Protein AF-A0A1B6MMS8-F1 (afdb_monomer_lite)

Radius of gyration: 38.25 Å; chains: 1; bounding box: 79×76×99 Å

pLDDT: mean 75.37, std 18.78, range [31.44, 97.88]

InterPro domains:
  IPR000738 WHEP-TRS domain [PF00458] (101-150)
  IPR000738 WHEP-TRS domain [PF00458] (160-205)
  IPR000738 WHEP-TRS domain [PS51185] (96-152)
  IPR000738 WHEP-TRS domain [PS51185] (156-212)
  IPR000738 WHEP-TRS domain [SM00991] (100-154)
  IPR000738 WHEP-TRS domain [SM00991] (160-215)
  IPR009068 uS15/NS1, RNA-binding domain superfamily [SSF47060] (98-142)
  IPR009068 uS15/NS1, RNA-binding domain superfamily [SSF47060] (159-205)
  IPR009080 Aminoacyl-tRNA synthetase, class Ia, anticodon-binding [SSF47323] (3-75)
  IPR023458 Methionine-tRNA ligase, type 1 [PTHR45765] (1-211)
  IPR041872 Methionyl-tRNA synthetase, anticodon-binding domain [PF19303] (3-79)

Foldseek 3Di:
DDPVLLVLLVVLLVCCVPCVPLSVVSCQQQVFDPVSNDDDPDRDRRADPPRDGHHDDDSDDDDDPVNVVVCCVVPVDPPVPVDPPPDPPPPVDPPDLVVLVVVLVVLVVVLVCCVVVPPDCVRSVVSVVVSVVSVVVSVVVVVCVVVCVQDDDDDDLVVLVVVLVVLVVVLVCCVVVVHDCVVSVVSVVSSLSSQQVSCVVVVHPRPPDDPPDDD

Organism: NCBI:txid36148

Secondary structure (DSSP, 8-state):
--HHHHHHHHHHHHHTTT-HHHHHHHHHHHT--GGG----SS----S-TT--------S-----HHHHHHHHHHHS-----------S---S----HHHHHHHHHHHHHHHHHHHHTT--HHHHHHHHHHHHHHHHHHHHHHHHHHH--S----S-HHHHHHHHHHHHHHHHHHHHTT--HHHHHHHHHHHHHHHHHHHHHHT---TTS------

Sequence (215 aa):
VGVSCNIACLLAILLKPYMPQTADVVAGQVNAPKDMFVLTEHVYQILPPGHHIGKPVPLFAKIELSTVDKLKQRFAGRQQTPPTVKTSSVDPAIDSVDKMETAVKKQADLVRTMKEGGASKDQWQPHVTVLLDMKKQLEAMKQLTLKEAAPSPSGNIPALEEEITSQGEKVRLLKQGGKPKSEWQPEVDKLLALKKTLAQLKGEPDPTIKKKNKK

Structure (mmCIF, N/CA/C/O backbone):
data_AF-A0A1B6MMS8-F1
#
_entry.id   AF-A0A1B6MMS8-F1
#
loop_
_atom_site.group_PDB
_atom_site.id
_atom_site.type_symbol
_atom_site.label_atom_id
_atom_site.label_alt_id
_atom_site.label_comp_id
_atom_site.label_asym_id
_atom_site.label_entity_id
_atom_site.label_seq_id
_atom_site.pdbx_PDB_ins_code
_atom_site.Cartn_x
_atom_site.Cartn_y
_atom_site.Cartn_z
_atom_site.occupancy
_atom_site.B_iso_or_equiv
_atom_site.auth_seq_id
_atom_site.auth_comp_id
_atom_site.auth_asym_id
_atom_site.auth_atom_id
_atom_site.pdbx_PDB_model_num
ATOM 1 N N . VAL A 1 1 ? 16.805 10.065 -29.320 1.00 69.38 1 VAL A N 1
ATOM 2 C CA . VAL A 1 1 ? 16.876 9.376 -28.009 1.00 69.38 1 VAL A CA 1
ATOM 3 C C . VAL A 1 1 ? 18.117 9.851 -27.286 1.00 69.38 1 VAL A C 1
ATOM 5 O O . VAL A 1 1 ? 19.165 9.896 -27.912 1.00 69.38 1 VAL A O 1
ATOM 8 N N . GLY A 1 2 ? 17.980 10.305 -26.039 1.00 83.69 2 GLY A N 1
ATOM 9 C CA . GLY A 1 2 ? 19.084 10.880 -25.261 1.00 83.69 2 GLY A CA 1
ATOM 10 C C . GLY A 1 2 ? 19.663 9.914 -24.225 1.00 83.69 2 GLY A C 1
ATOM 11 O O . GLY A 1 2 ? 19.144 8.815 -24.016 1.00 83.69 2 GLY A O 1
ATOM 12 N N . VAL A 1 3 ? 20.712 10.361 -23.528 1.00 89.25 3 VAL A N 1
ATOM 13 C CA . VAL A 1 3 ? 21.358 9.638 -22.413 1.00 89.25 3 VAL A CA 1
ATOM 14 C C . VAL A 1 3 ? 20.345 9.253 -21.326 1.00 89.25 3 VAL A C 1
ATOM 16 O O . VAL A 1 3 ? 20.385 8.141 -20.811 1.00 89.25 3 VAL A O 1
ATOM 19 N N . SER A 1 4 ? 19.369 10.119 -21.043 1.00 90.62 4 SER A N 1
ATOM 20 C CA . SER A 1 4 ? 18.313 9.873 -20.050 1.00 90.62 4 SER A CA 1
ATOM 21 C C . SER A 1 4 ? 17.486 8.612 -20.323 1.00 90.62 4 SER A C 1
ATOM 23 O O . SER A 1 4 ? 17.160 7.883 -19.393 1.00 90.62 4 SER A O 1
ATOM 25 N N . CYS A 1 5 ? 17.178 8.312 -21.588 1.00 90.94 5 CYS A N 1
ATOM 26 C CA . CYS A 1 5 ? 16.419 7.114 -21.956 1.00 90.94 5 CYS A CA 1
ATOM 27 C C . CYS A 1 5 ? 17.256 5.839 -21.779 1.00 90.94 5 CYS A C 1
ATOM 29 O O . CYS A 1 5 ? 16.733 4.819 -21.344 1.00 90.94 5 CYS A O 1
ATOM 31 N N . ASN A 1 6 ? 18.559 5.906 -22.065 1.00 91.56 6 ASN A N 1
ATOM 32 C CA . ASN A 1 6 ? 19.487 4.799 -21.824 1.00 91.56 6 ASN A CA 1
ATOM 33 C C . ASN A 1 6 ? 19.675 4.542 -20.320 1.00 91.56 6 ASN A C 1
ATOM 35 O O . ASN A 1 6 ? 19.674 3.392 -19.890 1.00 91.56 6 ASN A O 1
ATOM 39 N N . ILE A 1 7 ? 19.732 5.601 -19.506 1.00 92.75 7 ILE A N 1
ATOM 40 C CA . ILE A 1 7 ? 19.722 5.474 -18.042 1.00 92.75 7 ILE A CA 1
ATOM 41 C C . ILE A 1 7 ? 18.403 4.852 -17.564 1.00 92.75 7 ILE A C 1
ATOM 43 O O . ILE A 1 7 ? 18.428 3.961 -16.723 1.00 92.75 7 ILE A O 1
ATOM 47 N N . ALA A 1 8 ? 17.254 5.256 -18.116 1.00 93.19 8 ALA A N 1
ATOM 48 C CA . ALA A 1 8 ? 15.965 4.644 -17.781 1.00 93.19 8 ALA A CA 1
ATOM 49 C C . ALA A 1 8 ? 15.923 3.140 -18.120 1.00 93.19 8 ALA A C 1
ATOM 51 O O . ALA A 1 8 ? 15.362 2.359 -17.353 1.00 93.19 8 ALA A O 1
ATOM 52 N N . CYS A 1 9 ? 16.564 2.723 -19.217 1.00 93.19 9 CYS A N 1
ATOM 53 C CA . CYS A 1 9 ? 16.733 1.311 -19.566 1.00 93.19 9 CYS A CA 1
ATOM 54 C C . CYS A 1 9 ? 17.586 0.571 -18.528 1.00 93.19 9 CYS A C 1
ATOM 56 O O . CYS A 1 9 ? 17.168 -0.469 -18.026 1.00 93.19 9 CYS A O 1
ATOM 58 N N . LEU A 1 10 ? 18.732 1.137 -18.137 1.00 93.81 10 LEU A N 1
ATOM 59 C CA . LEU A 1 10 ? 19.578 0.562 -17.088 1.00 93.81 10 LEU A CA 1
ATOM 60 C C . LEU A 1 10 ? 18.830 0.440 -15.752 1.00 93.81 10 LEU A C 1
ATOM 62 O O . LEU A 1 10 ? 18.884 -0.602 -15.103 1.00 93.81 10 LEU A O 1
ATOM 66 N N . LEU A 1 11 ? 18.080 1.474 -15.362 1.00 94.19 11 LEU A N 1
ATOM 67 C CA . LEU A 1 11 ? 17.241 1.436 -14.165 1.00 94.19 11 LEU A CA 1
ATOM 68 C C . LEU A 1 11 ? 16.175 0.340 -14.257 1.00 94.19 11 LEU A C 1
ATOM 70 O O . LEU A 1 11 ? 15.939 -0.338 -13.264 1.00 94.19 11 LEU A O 1
ATOM 74 N N . ALA A 1 12 ? 15.568 0.116 -15.426 1.00 95.06 12 ALA A N 1
ATOM 75 C CA . ALA A 1 12 ? 14.618 -0.980 -15.617 1.00 95.06 12 ALA A CA 1
ATOM 76 C C . ALA A 1 12 ? 15.276 -2.360 -15.432 1.00 95.06 12 ALA A C 1
ATOM 78 O O . ALA A 1 12 ? 14.670 -3.237 -14.816 1.00 95.06 12 ALA A O 1
ATOM 79 N N . ILE A 1 13 ? 16.517 -2.544 -15.900 1.00 95.00 13 ILE A N 1
ATOM 80 C CA . ILE A 1 13 ? 17.293 -3.780 -15.687 1.00 95.00 13 ILE A CA 1
ATOM 81 C C . ILE A 1 13 ? 17.538 -4.000 -14.189 1.00 95.00 13 ILE A C 1
ATOM 83 O O . ILE A 1 13 ? 17.237 -5.073 -13.668 1.00 95.00 13 ILE A O 1
ATOM 87 N N . LEU A 1 14 ? 18.019 -2.971 -13.484 1.00 94.50 14 LEU A N 1
ATOM 88 C CA . LEU A 1 14 ? 18.313 -3.035 -12.047 1.00 94.50 14 LEU A CA 1
ATOM 89 C C . LEU A 1 14 ? 17.054 -3.189 -11.181 1.00 94.50 14 LEU A C 1
ATOM 91 O O . LEU A 1 14 ? 17.102 -3.799 -10.115 1.00 94.50 14 LEU A O 1
ATOM 95 N N . LEU A 1 15 ? 15.922 -2.649 -11.634 1.00 95.94 15 LEU A N 1
ATOM 96 C CA . LEU A 1 15 ? 14.646 -2.705 -10.926 1.00 95.94 15 LEU A CA 1
ATOM 97 C C . LEU A 1 15 ? 13.935 -4.054 -11.104 1.00 95.94 15 LEU A C 1
ATOM 99 O O . LEU A 1 15 ? 13.127 -4.424 -10.252 1.00 95.94 15 LEU A O 1
ATOM 103 N N . LYS A 1 16 ? 14.228 -4.804 -12.176 1.00 95.25 16 LYS A N 1
ATOM 104 C CA . LYS A 1 16 ? 13.541 -6.057 -12.537 1.00 95.25 16 LYS A CA 1
ATOM 105 C C . LYS A 1 16 ? 13.449 -7.086 -11.391 1.00 95.25 16 LYS A C 1
ATOM 107 O O . LYS A 1 16 ? 12.365 -7.650 -11.238 1.00 95.25 16 LYS A O 1
ATOM 112 N N . PRO A 1 17 ? 14.485 -7.310 -10.553 1.00 96.50 17 PRO A N 1
ATOM 113 C CA . PRO A 1 17 ? 14.399 -8.235 -9.416 1.00 96.50 17 PRO A CA 1
ATOM 114 C C . PRO A 1 17 ? 13.445 -7.784 -8.297 1.00 96.50 17 PRO A C 1
ATOM 116 O O . PRO A 1 17 ? 12.972 -8.619 -7.532 1.00 96.50 17 PRO A O 1
ATOM 119 N N . TYR A 1 18 ? 13.154 -6.482 -8.194 1.00 97.38 18 TYR A N 1
ATOM 120 C CA . TYR A 1 18 ? 12.338 -5.896 -7.123 1.00 97.38 18 TYR A CA 1
ATOM 121 C C . TYR A 1 18 ? 10.913 -5.560 -7.578 1.00 97.38 18 TYR A C 1
ATOM 123 O O . TYR A 1 18 ? 9.954 -5.785 -6.843 1.00 97.38 18 TYR A O 1
ATOM 131 N N . MET A 1 19 ? 10.761 -5.012 -8.787 1.00 97.88 19 MET A N 1
ATOM 132 C CA . MET A 1 19 ? 9.472 -4.619 -9.366 1.00 97.88 19 MET A CA 1
ATOM 133 C C . MET A 1 19 ? 9.390 -5.070 -10.831 1.00 97.88 19 MET A C 1
ATOM 135 O O . MET A 1 19 ? 9.518 -4.246 -11.744 1.00 97.88 19 MET A O 1
ATOM 139 N N . PRO A 1 20 ? 9.162 -6.373 -11.089 1.00 96.25 20 PRO A N 1
ATOM 140 C CA . PRO A 1 20 ? 9.243 -6.920 -12.439 1.00 96.25 20 PRO A CA 1
ATOM 141 C C . PRO A 1 20 ? 8.216 -6.300 -13.390 1.00 96.25 20 PRO A C 1
ATOM 143 O O . PRO A 1 20 ? 8.556 -5.921 -14.505 1.00 96.25 20 PRO A O 1
ATOM 146 N N . GLN A 1 21 ? 6.989 -6.096 -12.904 1.00 96.44 21 GLN A N 1
ATOM 147 C CA . GLN A 1 21 ? 5.912 -5.470 -13.673 1.00 96.44 21 GLN A CA 1
ATOM 148 C C . GLN A 1 21 ? 6.236 -4.019 -14.045 1.00 96.44 21 GLN A C 1
ATOM 150 O O . GLN A 1 21 ? 6.005 -3.602 -15.175 1.00 96.44 21 GLN A O 1
ATOM 155 N N . THR A 1 22 ? 6.796 -3.240 -13.118 1.00 96.50 22 THR A N 1
ATOM 156 C CA . THR A 1 22 ? 7.180 -1.850 -13.394 1.00 96.50 22 THR A CA 1
ATOM 157 C C . THR A 1 22 ? 8.323 -1.784 -14.396 1.00 96.50 22 THR A C 1
ATOM 159 O O . THR A 1 22 ? 8.274 -0.966 -15.309 1.00 96.50 22 THR A O 1
ATOM 162 N N . ALA A 1 23 ? 9.321 -2.661 -14.269 1.00 96.44 23 ALA A N 1
ATOM 163 C CA . ALA A 1 23 ? 10.407 -2.759 -15.238 1.00 96.44 23 ALA A CA 1
ATOM 164 C C . ALA A 1 23 ? 9.892 -3.104 -16.650 1.00 96.44 23 ALA A C 1
ATOM 166 O O . ALA A 1 23 ? 10.344 -2.503 -17.624 1.00 96.44 23 ALA A O 1
ATOM 167 N N . ASP A 1 24 ? 8.900 -3.993 -16.764 1.00 95.00 24 ASP A N 1
ATOM 168 C CA . ASP A 1 24 ? 8.249 -4.316 -18.041 1.00 95.00 24 ASP A CA 1
ATOM 169 C C . ASP A 1 24 ? 7.453 -3.135 -18.611 1.00 95.00 24 ASP A C 1
ATOM 171 O O . ASP A 1 24 ? 7.511 -2.870 -19.813 1.00 95.00 24 ASP A O 1
ATOM 175 N N . VAL A 1 25 ? 6.755 -2.375 -17.759 1.00 96.19 25 VAL A N 1
ATOM 176 C CA . VAL A 1 25 ? 6.065 -1.144 -18.174 1.00 96.19 25 VAL A CA 1
ATOM 177 C C . VAL A 1 25 ? 7.067 -0.114 -18.694 1.00 96.19 25 VAL A C 1
ATOM 179 O O . VAL A 1 25 ? 6.836 0.454 -19.760 1.00 96.19 25 VAL A O 1
ATOM 182 N N . VAL A 1 26 ? 8.190 0.106 -18.000 1.00 95.69 26 VAL A N 1
ATOM 183 C CA . VAL A 1 26 ? 9.251 1.010 -18.474 1.00 95.69 26 VAL A CA 1
ATOM 184 C C . VAL A 1 26 ? 9.773 0.543 -19.830 1.00 95.69 26 VAL A C 1
ATOM 186 O O . VAL A 1 26 ? 9.792 1.342 -20.764 1.00 95.69 26 VAL A O 1
ATOM 189 N N . ALA A 1 27 ? 10.120 -0.743 -19.965 1.00 94.19 27 ALA A N 1
ATOM 190 C CA . ALA A 1 27 ? 10.592 -1.328 -21.220 1.00 94.19 27 ALA A CA 1
ATOM 191 C C . ALA A 1 27 ? 9.581 -1.141 -22.366 1.00 94.19 27 ALA A C 1
ATOM 193 O O . ALA A 1 27 ? 9.971 -0.776 -23.474 1.00 94.19 27 ALA A O 1
ATOM 194 N N . GLY A 1 28 ? 8.283 -1.305 -22.096 1.00 94.62 28 GLY A N 1
ATOM 195 C CA . GLY A 1 28 ? 7.218 -1.037 -23.064 1.00 94.62 28 GLY A CA 1
ATOM 196 C C . GLY A 1 28 ? 7.116 0.440 -23.461 1.00 94.62 28 GLY A C 1
ATOM 197 O O . GLY A 1 28 ? 6.966 0.753 -24.641 1.00 94.62 28 GLY A O 1
ATOM 198 N N . GLN A 1 29 ? 7.254 1.364 -22.506 1.00 95.19 29 GLN A N 1
ATOM 199 C CA . GLN A 1 29 ? 7.214 2.806 -22.781 1.00 95.19 29 GLN A CA 1
ATOM 200 C C . GLN A 1 29 ? 8.412 3.286 -23.600 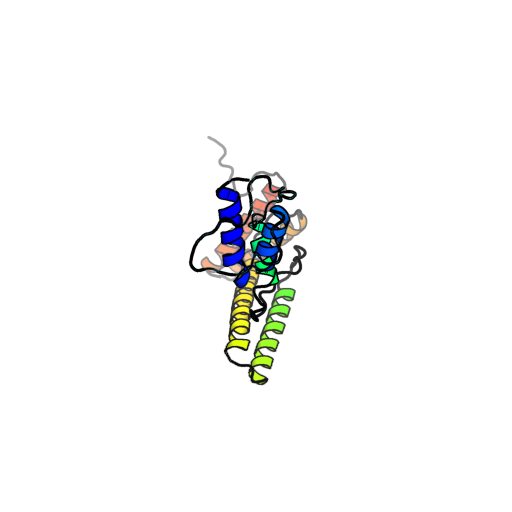1.00 95.19 29 GLN A C 1
ATOM 202 O O . GLN A 1 29 ? 8.252 4.155 -24.452 1.00 95.19 29 GLN A O 1
ATOM 207 N N . VAL A 1 30 ? 9.604 2.723 -23.386 1.00 93.31 30 VAL A N 1
ATOM 208 C CA . VAL A 1 30 ? 10.785 3.046 -24.205 1.00 93.31 30 VAL A CA 1
ATOM 209 C C . VAL A 1 30 ? 10.895 2.185 -25.465 1.00 93.31 30 VAL A C 1
ATOM 211 O O . VAL A 1 30 ? 11.805 2.404 -26.261 1.00 93.31 30 VAL A O 1
ATOM 214 N N . ASN A 1 31 ? 9.965 1.244 -25.671 1.00 93.38 31 ASN A N 1
ATOM 215 C CA . ASN A 1 31 ? 9.996 0.265 -26.757 1.00 93.38 31 ASN A CA 1
ATOM 216 C C . ASN A 1 31 ? 11.350 -0.473 -26.821 1.00 93.38 31 ASN A C 1
ATOM 218 O O . ASN A 1 31 ? 12.010 -0.507 -27.857 1.00 93.38 31 ASN A O 1
ATOM 222 N N . ALA A 1 32 ? 11.815 -0.970 -25.674 1.00 91.88 32 ALA A N 1
ATOM 223 C CA . ALA A 1 32 ? 13.121 -1.604 -25.555 1.00 91.88 32 ALA A CA 1
ATOM 224 C C . ALA A 1 32 ? 13.159 -3.011 -26.188 1.00 91.88 32 ALA A C 1
ATOM 226 O O . ALA A 1 32 ? 12.142 -3.712 -26.203 1.00 91.88 32 ALA A O 1
ATOM 227 N N . PRO A 1 33 ? 14.342 -3.464 -26.643 1.00 89.56 33 PRO A N 1
ATOM 228 C CA . PRO A 1 33 ? 14.564 -4.850 -27.051 1.00 89.56 33 PRO A CA 1
ATOM 229 C C . PRO A 1 33 ? 14.282 -5.837 -25.904 1.00 89.56 33 PRO A C 1
ATOM 231 O O . PRO A 1 33 ? 14.512 -5.533 -24.731 1.00 89.56 33 PRO A O 1
ATOM 234 N N . LYS A 1 34 ? 13.791 -7.041 -26.220 1.00 84.56 34 LYS A N 1
ATOM 235 C CA . LYS A 1 34 ? 13.429 -8.063 -25.207 1.00 84.56 34 LYS A CA 1
ATOM 236 C C . LYS A 1 34 ? 14.652 -8.628 -24.474 1.00 84.56 34 LYS A C 1
ATOM 238 O O . LYS A 1 34 ? 14.562 -9.060 -23.329 1.00 84.56 34 LYS A O 1
ATOM 243 N N . ASP A 1 35 ? 15.780 -8.590 -25.155 1.00 89.00 35 ASP A N 1
ATOM 244 C CA . ASP A 1 35 ? 17.137 -8.965 -24.777 1.00 89.00 35 ASP A CA 1
ATOM 245 C C . ASP A 1 35 ? 17.846 -7.911 -23.906 1.00 89.00 35 ASP A C 1
ATOM 247 O O . ASP A 1 35 ? 18.945 -8.155 -23.419 1.00 89.00 35 ASP A O 1
ATOM 251 N N . MET A 1 36 ? 17.196 -6.776 -23.615 1.00 89.38 36 MET A N 1
ATOM 252 C CA . MET A 1 36 ? 17.740 -5.724 -22.747 1.00 89.38 36 MET A CA 1
ATOM 253 C C . MET A 1 36 ? 18.004 -6.185 -21.304 1.00 89.38 36 MET A C 1
ATOM 255 O O . MET A 1 36 ? 18.867 -5.620 -20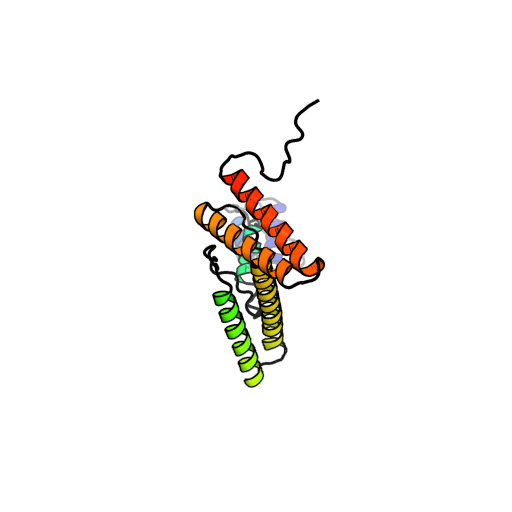.642 1.00 89.38 36 MET A O 1
ATOM 259 N N . PHE A 1 37 ? 17.272 -7.176 -20.779 1.00 90.25 37 PHE A N 1
ATOM 260 C CA . PHE A 1 37 ? 17.343 -7.590 -19.367 1.00 90.25 37 PHE A CA 1
ATOM 261 C C . PHE A 1 37 ? 18.576 -8.446 -19.031 1.00 90.25 37 PHE A C 1
ATOM 263 O O . PHE A 1 37 ? 18.473 -9.485 -18.380 1.00 90.25 37 PHE A O 1
ATOM 270 N N . VAL A 1 38 ? 19.748 -7.990 -19.460 1.00 90.62 38 VAL A N 1
ATOM 271 C CA . VAL A 1 38 ? 21.051 -8.566 -19.142 1.00 90.62 38 VAL A CA 1
ATOM 272 C C . VAL A 1 38 ? 21.868 -7.497 -18.431 1.00 90.62 38 VAL A C 1
ATOM 274 O O . VAL A 1 38 ? 22.113 -6.418 -18.971 1.00 90.62 38 VAL A O 1
ATOM 277 N N . LEU A 1 39 ? 22.279 -7.794 -17.199 1.00 88.38 39 LEU A N 1
ATOM 278 C CA . LEU A 1 39 ? 23.134 -6.901 -16.432 1.00 88.38 39 LEU A CA 1
ATOM 279 C C . LEU A 1 39 ? 24.585 -7.070 -16.887 1.00 88.38 39 LEU A C 1
ATOM 281 O O . LEU A 1 39 ? 25.157 -8.152 -16.772 1.00 88.38 39 LEU A O 1
ATOM 285 N N . THR A 1 40 ? 25.174 -5.992 -17.388 1.00 85.94 40 THR A N 1
ATOM 286 C CA . THR A 1 40 ? 26.589 -5.917 -17.760 1.00 85.94 40 THR A CA 1
ATOM 287 C C . THR A 1 40 ? 27.368 -5.113 -16.728 1.00 85.94 40 THR A C 1
ATOM 289 O O . THR A 1 40 ? 26.813 -4.274 -16.024 1.00 85.94 40 THR A O 1
ATOM 292 N N . GLU A 1 41 ? 28.679 -5.332 -16.669 1.00 88.31 41 GLU A N 1
ATOM 293 C CA . GLU A 1 41 ? 29.582 -4.608 -15.763 1.00 88.31 41 GLU A CA 1
ATOM 294 C C . GLU A 1 41 ? 29.718 -3.115 -16.122 1.00 88.31 41 GLU A C 1
ATOM 296 O O . GLU A 1 41 ? 29.894 -2.269 -15.251 1.00 88.31 41 GLU A O 1
ATOM 301 N N . HIS A 1 42 ? 29.580 -2.781 -17.408 1.00 87.12 42 HIS A N 1
ATOM 302 C CA . HIS A 1 42 ? 29.719 -1.423 -17.934 1.00 87.12 42 HIS A CA 1
ATOM 303 C C . HIS A 1 42 ? 28.385 -0.892 -18.467 1.00 87.12 42 HIS A C 1
ATOM 305 O O . HIS A 1 42 ? 27.557 -1.658 -18.964 1.00 87.12 42 HIS A O 1
ATOM 311 N N . VAL A 1 43 ? 28.196 0.430 -18.417 1.00 84.69 43 VAL A N 1
ATOM 312 C CA . VAL A 1 43 ? 27.021 1.098 -18.997 1.00 84.69 43 VAL A CA 1
ATOM 313 C C . VAL A 1 43 ? 27.236 1.289 -20.495 1.00 84.69 43 VAL A C 1
ATOM 315 O O . VAL A 1 43 ? 28.125 2.029 -20.912 1.00 84.69 43 VAL A O 1
ATOM 318 N N . TYR A 1 44 ? 26.404 0.636 -21.303 1.00 85.56 44 TYR A N 1
ATOM 319 C CA . TYR A 1 44 ? 26.414 0.752 -22.759 1.00 85.56 44 TYR A CA 1
ATOM 320 C C . TYR A 1 44 ? 25.163 1.471 -23.270 1.00 85.56 44 TYR A C 1
ATOM 322 O O . TYR A 1 44 ? 24.160 1.628 -22.570 1.00 85.56 44 TYR A O 1
ATOM 330 N N . GLN A 1 45 ? 25.228 1.926 -24.519 1.00 89.56 45 GLN A N 1
ATOM 331 C CA . GLN A 1 45 ? 24.072 2.482 -25.204 1.00 89.56 45 GLN A CA 1
ATOM 332 C C . GLN A 1 45 ? 23.134 1.343 -25.624 1.00 89.56 45 GLN A C 1
ATOM 334 O O . GLN A 1 45 ? 23.397 0.643 -26.597 1.00 89.56 45 GLN A O 1
ATOM 339 N N . ILE A 1 46 ? 22.042 1.179 -24.885 1.00 90.69 46 ILE A N 1
ATOM 340 C CA . ILE A 1 46 ? 21.000 0.174 -25.125 1.00 90.69 46 ILE A CA 1
ATOM 341 C C . ILE A 1 46 ? 20.095 0.598 -26.292 1.00 90.69 46 ILE A C 1
ATOM 343 O O . ILE A 1 46 ? 19.688 -0.228 -27.105 1.00 90.69 46 ILE A O 1
ATOM 347 N N . LEU A 1 47 ? 19.782 1.893 -26.389 1.00 91.81 47 LEU A N 1
ATOM 348 C CA . LEU A 1 47 ? 18.904 2.448 -27.417 1.00 91.81 47 LEU A CA 1
ATOM 349 C C . LEU A 1 47 ? 19.713 3.262 -28.436 1.00 91.81 47 LEU A C 1
ATOM 351 O O . LEU A 1 47 ? 20.303 4.282 -28.053 1.00 91.81 47 LEU A O 1
ATOM 355 N N . PRO A 1 48 ? 19.725 2.869 -29.723 1.00 90.19 48 PRO A N 1
ATOM 356 C CA . PRO A 1 48 ? 20.471 3.581 -30.751 1.00 90.19 48 PRO A CA 1
ATOM 357 C C . PRO A 1 48 ? 19.877 4.970 -31.057 1.00 90.19 48 PRO A C 1
ATOM 359 O O . PRO A 1 48 ? 18.692 5.232 -30.800 1.00 90.19 48 PRO A O 1
ATOM 362 N N . PRO A 1 49 ? 20.670 5.888 -31.642 1.00 90.56 49 PRO A N 1
ATOM 363 C CA . PRO A 1 49 ? 20.157 7.148 -32.161 1.00 90.56 49 PRO A CA 1
ATOM 364 C C . PRO A 1 49 ? 19.048 6.892 -33.190 1.00 90.56 49 PRO A C 1
ATOM 366 O O . PRO A 1 49 ? 19.137 5.972 -33.994 1.00 90.56 49 PRO A O 1
ATOM 369 N N . GLY A 1 50 ? 17.987 7.700 -33.152 1.00 88.81 50 GLY A N 1
ATOM 370 C CA . GLY A 1 50 ? 16.817 7.525 -34.022 1.00 88.81 50 GLY A CA 1
ATOM 371 C C . GLY A 1 50 ? 15.778 6.503 -33.539 1.00 88.81 50 GLY A C 1
ATOM 372 O O . GLY A 1 50 ? 14.719 6.414 -34.146 1.00 88.81 50 GLY A O 1
ATOM 373 N N . HIS A 1 51 ? 16.017 5.786 -32.433 1.00 92.38 51 HIS A N 1
ATOM 374 C CA . HIS A 1 51 ? 15.037 4.844 -31.877 1.00 92.38 51 HIS A CA 1
ATOM 375 C C . HIS A 1 51 ? 13.699 5.516 -31.510 1.00 92.38 51 HIS A C 1
ATOM 377 O O . HIS A 1 51 ? 13.664 6.593 -30.908 1.00 92.38 51 HIS A O 1
ATOM 383 N N . HIS A 1 52 ? 12.584 4.869 -31.852 1.00 91.88 52 HIS A N 1
ATOM 384 C CA . HIS A 1 52 ? 11.244 5.379 -31.567 1.00 91.88 52 HIS A CA 1
ATOM 385 C C . HIS A 1 52 ? 10.742 4.853 -30.222 1.00 91.88 52 HIS A C 1
ATOM 387 O O . HIS A 1 52 ? 10.476 3.660 -30.065 1.00 91.88 52 HIS A O 1
ATOM 393 N N . ILE A 1 53 ? 10.593 5.768 -29.262 1.00 92.25 53 ILE A N 1
ATOM 394 C CA . ILE A 1 53 ? 9.986 5.476 -27.962 1.00 92.25 53 ILE A CA 1
ATOM 395 C C . ILE A 1 53 ? 8.475 5.249 -28.104 1.00 92.25 53 ILE A C 1
ATOM 397 O O . ILE A 1 53 ? 7.830 5.786 -29.007 1.00 92.25 53 ILE A O 1
ATOM 401 N N . GLY A 1 54 ? 7.918 4.446 -27.203 1.00 91.06 54 GLY A N 1
ATOM 402 C CA . GLY A 1 54 ? 6.485 4.207 -27.093 1.00 91.06 54 GLY A CA 1
ATOM 403 C C . GLY A 1 54 ? 5.739 5.359 -26.410 1.00 91.06 54 GLY A C 1
ATOM 404 O O . GLY A 1 54 ? 6.227 6.485 -26.296 1.00 91.06 54 GLY A O 1
ATOM 405 N N . LYS A 1 55 ? 4.513 5.078 -25.954 1.00 93.12 55 LYS A N 1
ATOM 406 C CA . LYS A 1 55 ? 3.665 6.068 -25.274 1.00 93.12 55 LYS A CA 1
ATOM 407 C C . LYS A 1 55 ? 4.049 6.166 -23.791 1.00 93.12 55 LYS A C 1
ATOM 409 O O . LYS A 1 55 ? 3.877 5.171 -23.087 1.00 93.12 55 LYS A O 1
ATOM 414 N N . PRO A 1 56 ? 4.520 7.324 -23.296 1.00 92.31 56 PRO A N 1
ATOM 415 C CA . PRO A 1 56 ? 4.858 7.483 -21.887 1.00 92.31 56 PRO A CA 1
ATOM 416 C C . PRO A 1 56 ? 3.594 7.505 -21.018 1.00 92.31 56 PRO A C 1
ATOM 418 O O . PRO A 1 56 ? 2.598 8.139 -21.367 1.00 92.31 56 PRO A O 1
ATOM 421 N N . VAL A 1 57 ? 3.644 6.824 -19.873 1.00 94.62 57 VAL A N 1
ATOM 422 C CA . VAL A 1 57 ? 2.559 6.745 -18.881 1.00 94.62 57 VAL A CA 1
ATOM 423 C C . VAL A 1 57 ? 3.173 6.871 -17.480 1.00 94.62 57 VAL A C 1
ATOM 425 O O . VAL A 1 57 ? 4.247 6.314 -17.241 1.00 94.62 57 VAL A O 1
ATOM 428 N N . PRO A 1 58 ? 2.537 7.573 -16.524 1.00 95.69 58 PRO A N 1
ATOM 429 C CA . PRO A 1 58 ? 3.043 7.638 -15.154 1.00 95.69 58 PRO A CA 1
ATOM 430 C C . PRO A 1 58 ? 3.263 6.240 -14.554 1.00 95.69 58 PRO A C 1
ATOM 432 O O . PRO A 1 58 ? 2.362 5.406 -14.572 1.00 95.69 58 PRO A O 1
ATOM 435 N N . LEU A 1 59 ? 4.463 5.988 -14.021 1.00 95.56 59 LEU A N 1
ATOM 436 C CA . LEU A 1 59 ? 4.835 4.676 -13.471 1.00 95.56 59 LEU A CA 1
ATOM 437 C C . LEU A 1 59 ? 4.208 4.401 -12.103 1.00 95.56 59 LEU A C 1
ATOM 439 O O . LEU A 1 59 ? 3.907 3.255 -11.780 1.00 95.56 59 LEU A O 1
ATOM 443 N N . PHE A 1 60 ? 4.023 5.449 -11.301 1.00 96.06 60 PHE A N 1
ATOM 444 C CA . PHE A 1 60 ? 3.549 5.336 -9.929 1.00 96.06 60 PHE A CA 1
ATOM 445 C C . PHE A 1 60 ? 2.408 6.310 -9.681 1.00 96.06 60 PHE A C 1
ATOM 447 O O . PHE A 1 60 ? 2.486 7.489 -10.029 1.00 96.06 60 PHE A O 1
ATOM 454 N N . ALA A 1 61 ? 1.358 5.806 -9.041 1.00 95.69 61 ALA A N 1
ATOM 455 C CA . ALA A 1 61 ? 0.304 6.628 -8.478 1.00 95.69 61 ALA A CA 1
ATOM 456 C C . ALA A 1 61 ? 0.642 6.962 -7.022 1.00 95.69 61 ALA A C 1
ATOM 458 O O . ALA A 1 61 ? 1.163 6.124 -6.281 1.00 95.69 61 ALA A O 1
ATOM 459 N N . LYS A 1 62 ? 0.316 8.185 -6.600 1.00 96.69 62 LYS A N 1
ATOM 460 C CA . LYS A 1 62 ? 0.430 8.580 -5.197 1.00 96.69 62 LYS A CA 1
ATOM 461 C C . LYS A 1 62 ? -0.522 7.736 -4.350 1.00 96.69 62 LYS A C 1
ATOM 463 O O . LYS A 1 62 ? -1.693 7.567 -4.686 1.00 96.69 62 LYS A O 1
ATOM 468 N N . ILE A 1 63 ? -0.020 7.235 -3.227 1.00 96.25 63 ILE A N 1
ATOM 469 C CA . ILE A 1 63 ? -0.845 6.542 -2.241 1.00 96.25 63 ILE A CA 1
ATOM 470 C C . ILE A 1 63 ? -1.473 7.600 -1.329 1.00 96.25 63 ILE A C 1
ATOM 472 O O . ILE A 1 63 ? -0.775 8.264 -0.567 1.00 96.25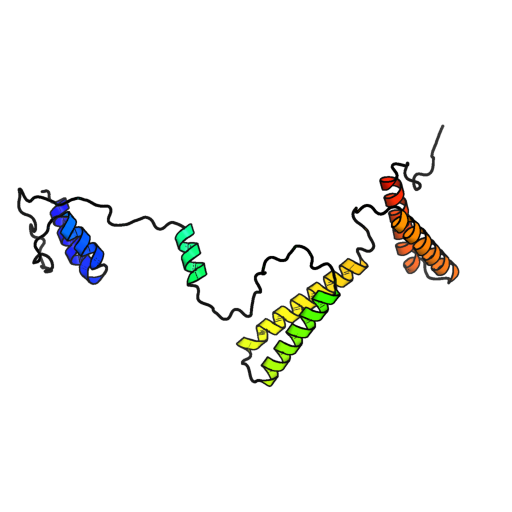 63 ILE A O 1
ATOM 476 N N . GLU A 1 64 ? -2.793 7.764 -1.419 1.00 97.06 64 GLU A N 1
ATOM 477 C CA . GLU A 1 64 ? -3.542 8.676 -0.551 1.00 97.06 64 GLU A CA 1
ATOM 478 C C . GLU A 1 64 ? -3.759 8.093 0.849 1.00 97.06 64 GLU A C 1
ATOM 480 O O . GLU A 1 64 ? -3.942 6.883 1.023 1.00 97.06 64 GLU A O 1
ATOM 485 N N . LEU A 1 65 ? -3.794 8.972 1.854 1.00 95.44 65 LEU A N 1
ATOM 486 C CA . LEU A 1 65 ? -3.916 8.584 3.264 1.00 95.44 65 LEU A CA 1
ATOM 487 C C . LEU A 1 65 ? -5.223 7.820 3.544 1.00 95.44 65 LEU A C 1
ATOM 489 O O . LEU A 1 65 ? -5.225 6.835 4.276 1.00 95.44 65 LEU A O 1
ATOM 493 N N . SER A 1 66 ? -6.308 8.193 2.863 1.00 94.31 66 SER A N 1
ATOM 494 C CA . SER A 1 66 ? -7.604 7.507 2.939 1.00 94.31 66 SER A CA 1
ATOM 495 C C . SER A 1 66 ? -7.533 6.039 2.498 1.00 94.31 66 SER A C 1
ATOM 497 O O . SER A 1 66 ? -8.150 5.167 3.114 1.00 94.31 66 SER A O 1
ATOM 499 N N . THR A 1 67 ? -6.750 5.738 1.458 1.00 94.69 67 THR A N 1
ATOM 500 C CA . THR A 1 67 ? -6.519 4.366 0.987 1.00 94.69 67 THR A CA 1
ATOM 501 C C . THR A 1 67 ? -5.694 3.581 1.999 1.00 94.69 67 THR A C 1
ATOM 503 O O . THR A 1 67 ? -6.014 2.423 2.274 1.00 94.69 67 THR A O 1
ATOM 506 N N . VAL A 1 68 ? -4.677 4.210 2.598 1.00 93.81 68 VAL A N 1
ATOM 507 C CA . VAL A 1 68 ? -3.872 3.599 3.666 1.00 93.81 68 VAL A CA 1
ATOM 508 C C . VAL A 1 68 ? -4.756 3.222 4.850 1.00 93.81 68 VAL A C 1
ATOM 510 O O . VAL A 1 68 ? -4.703 2.080 5.298 1.00 93.81 68 VAL A O 1
ATOM 513 N N . ASP A 1 69 ? -5.603 4.134 5.322 1.00 93.06 69 ASP A N 1
ATOM 514 C CA . ASP A 1 69 ? -6.478 3.884 6.470 1.00 93.06 69 ASP A CA 1
ATOM 515 C C . ASP A 1 69 ? -7.512 2.797 6.174 1.00 93.06 69 ASP A C 1
ATOM 517 O O . ASP A 1 69 ? -7.734 1.908 6.999 1.00 93.06 69 ASP A O 1
ATOM 521 N N . LYS A 1 70 ? -8.080 2.791 4.963 1.00 94.88 70 LYS A N 1
ATOM 522 C CA . LYS A 1 70 ? -8.990 1.732 4.511 1.00 94.88 70 LYS A CA 1
ATOM 523 C C . LYS A 1 70 ? -8.308 0.361 4.486 1.00 94.88 70 LYS A C 1
ATOM 525 O O . LYS A 1 70 ? -8.899 -0.627 4.924 1.00 94.88 70 LYS A O 1
ATOM 530 N N . LEU A 1 71 ? -7.074 0.282 3.986 1.00 94.31 71 LEU A N 1
ATOM 531 C CA . LEU A 1 71 ? -6.309 -0.967 3.945 1.00 94.31 71 LEU A CA 1
ATOM 532 C C . LEU A 1 71 ? -5.871 -1.404 5.344 1.00 94.31 71 LEU A C 1
ATOM 534 O O . LEU A 1 71 ? -6.007 -2.581 5.667 1.00 94.31 71 LEU A O 1
ATOM 538 N N . LYS A 1 72 ? -5.448 -0.473 6.205 1.00 90.94 72 LYS A N 1
ATOM 539 C CA . LYS A 1 72 ? -5.165 -0.748 7.619 1.00 90.94 72 LYS A CA 1
ATOM 540 C C . LYS A 1 72 ? -6.397 -1.313 8.318 1.00 90.94 72 LYS A C 1
ATOM 542 O O . LYS A 1 72 ? -6.306 -2.376 8.910 1.00 90.94 72 LYS A O 1
ATOM 547 N N . GLN A 1 73 ? -7.563 -0.681 8.202 1.00 89.06 73 GLN A N 1
ATOM 548 C CA . GLN A 1 73 ? -8.792 -1.201 8.817 1.00 89.06 73 GLN A CA 1
ATOM 549 C C . GLN A 1 73 ? -9.171 -2.591 8.291 1.00 89.06 73 GLN A C 1
ATOM 551 O O . GLN A 1 73 ? -9.620 -3.439 9.060 1.00 89.06 73 GLN A O 1
ATOM 556 N N . ARG A 1 74 ? -8.977 -2.843 6.991 1.00 91.25 74 ARG A N 1
ATOM 557 C CA . ARG A 1 74 ? -9.304 -4.130 6.365 1.00 91.25 74 ARG A CA 1
ATOM 558 C C . ARG A 1 74 ? -8.315 -5.246 6.720 1.00 91.25 74 ARG A C 1
ATOM 560 O O . ARG A 1 74 ? -8.733 -6.398 6.813 1.00 91.25 74 ARG A O 1
ATOM 567 N N . PHE A 1 75 ? -7.033 -4.920 6.888 1.00 91.12 75 PHE A N 1
ATOM 568 C CA . PHE A 1 75 ? -5.935 -5.891 6.961 1.00 91.12 75 PHE A CA 1
ATOM 569 C C . PHE A 1 75 ? -5.070 -5.801 8.225 1.00 91.12 75 PHE A C 1
ATOM 571 O O . PHE A 1 75 ? -4.109 -6.555 8.326 1.00 91.12 75 PHE A O 1
ATOM 578 N N . ALA A 1 76 ? -5.412 -4.979 9.226 1.00 87.12 76 ALA A N 1
ATOM 579 C CA . ALA A 1 76 ? -4.720 -4.931 10.530 1.00 87.12 76 ALA A CA 1
ATOM 580 C C . ALA A 1 76 ? -4.761 -6.263 11.310 1.00 87.12 76 ALA A C 1
ATOM 582 O O . ALA A 1 76 ? -4.246 -6.351 12.421 1.00 87.12 76 ALA A O 1
ATOM 583 N N . GLY A 1 77 ? -5.374 -7.298 10.730 1.00 79.19 77 GLY A N 1
AT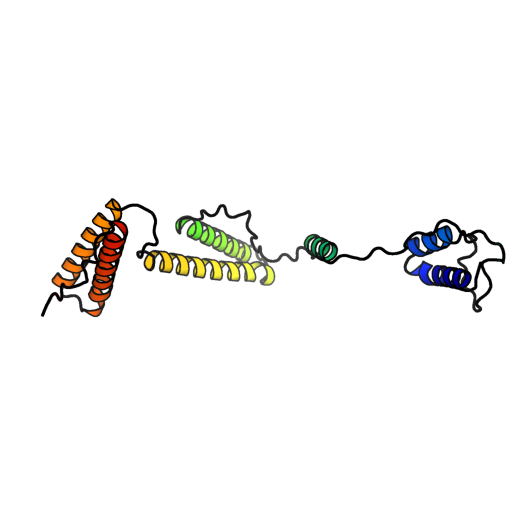OM 584 C CA . GLY A 1 77 ? -5.687 -8.544 11.387 1.00 79.19 77 GLY A CA 1
ATOM 585 C C . GLY A 1 77 ? -6.842 -8.343 12.357 1.00 79.19 77 GLY A C 1
ATOM 586 O O . GLY A 1 77 ? -6.974 -7.324 13.032 1.00 79.19 77 GLY A O 1
ATOM 587 N N . ARG A 1 78 ? -7.675 -9.369 12.488 1.00 68.62 78 ARG A N 1
ATOM 588 C CA . ARG A 1 78 ? -8.288 -9.593 13.788 1.00 68.62 78 ARG A CA 1
ATOM 589 C C . ARG A 1 78 ? -7.193 -10.237 14.627 1.00 68.62 78 ARG A C 1
ATOM 591 O O . ARG A 1 78 ? -7.159 -11.455 14.760 1.00 68.62 78 ARG A O 1
ATOM 598 N N . GLN A 1 79 ? -6.325 -9.427 15.244 1.00 52.59 79 GLN A N 1
ATOM 599 C CA . GLN A 1 79 ? -6.046 -9.766 16.636 1.00 52.59 79 GLN A CA 1
ATOM 600 C C . GLN A 1 79 ? -7.437 -9.968 17.223 1.00 52.59 79 GLN A C 1
ATOM 602 O O . GLN A 1 79 ? -8.315 -9.133 16.978 1.00 52.59 79 GLN A O 1
ATOM 607 N N . GLN A 1 80 ? -7.688 -11.113 17.856 1.00 48.72 80 GLN A N 1
ATOM 608 C CA . GLN A 1 80 ? -8.838 -11.229 18.735 1.00 48.72 80 GLN A CA 1
ATOM 609 C C . GLN A 1 80 ? -8.571 -10.224 19.846 1.00 48.72 80 GLN A C 1
ATOM 611 O O . GLN A 1 80 ? -8.111 -10.546 20.934 1.00 48.72 80 GLN A O 1
ATOM 616 N N . THR A 1 81 ? -8.782 -8.956 19.506 1.00 41.12 81 THR A N 1
ATOM 617 C CA . THR A 1 81 ? -9.179 -7.970 20.442 1.00 41.12 81 THR A CA 1
ATOM 618 C C . THR A 1 81 ? -10.440 -8.602 21.018 1.00 41.12 81 THR A C 1
ATOM 620 O O . THR A 1 81 ? -11.387 -8.898 20.279 1.00 41.12 81 THR A O 1
ATOM 623 N N . PRO A 1 82 ? -10.428 -8.932 22.309 1.00 41.97 82 PRO A N 1
ATOM 624 C CA . PRO A 1 82 ? -11.657 -9.202 23.038 1.00 41.97 82 PRO A CA 1
ATOM 625 C C . PRO A 1 82 ? -12.641 -8.109 22.626 1.00 41.97 82 PRO A C 1
ATOM 627 O O . PRO A 1 82 ? -12.226 -6.949 22.509 1.00 41.97 82 PRO A O 1
ATOM 630 N N . PRO A 1 83 ? -13.881 -8.475 22.285 1.00 39.75 83 PRO A N 1
ATOM 631 C CA . PRO A 1 83 ? -14.754 -7.671 21.456 1.00 39.75 83 PRO A CA 1
ATOM 632 C C . PRO A 1 83 ? -14.854 -6.272 22.052 1.00 39.75 83 PRO A C 1
ATOM 634 O O . PRO A 1 83 ? -15.584 -6.036 23.010 1.00 39.75 83 PRO A O 1
ATOM 637 N N . THR A 1 84 ? -14.130 -5.319 21.464 1.00 40.34 84 THR A N 1
ATOM 638 C CA . THR A 1 84 ? -14.576 -3.940 21.517 1.00 40.34 84 THR A CA 1
ATOM 639 C C . THR A 1 84 ? -15.748 -3.946 20.569 1.00 40.34 84 THR A C 1
ATOM 641 O O . THR A 1 84 ? -15.590 -3.869 19.350 1.00 40.34 84 THR A O 1
ATOM 644 N N . VAL A 1 85 ? -16.914 -4.178 21.162 1.00 37.50 85 VAL A N 1
ATOM 645 C CA . VAL A 1 85 ? -18.221 -3.941 20.582 1.00 37.50 85 VAL A CA 1
ATOM 646 C C . VAL A 1 85 ? -18.203 -2.490 20.104 1.00 37.50 85 VAL A C 1
ATOM 648 O O . VAL A 1 85 ? -18.581 -1.573 20.823 1.00 37.50 85 VAL A O 1
ATOM 651 N N . LYS A 1 86 ? -17.723 -2.255 18.879 1.00 37.19 86 LYS A N 1
ATOM 652 C CA . LYS A 1 86 ? -18.225 -1.146 18.087 1.00 37.19 86 LYS A CA 1
ATOM 653 C C . LYS A 1 86 ? -19.628 -1.569 17.719 1.00 37.19 86 LYS A C 1
ATOM 655 O O . LYS A 1 86 ? -19.827 -2.325 16.772 1.00 37.19 86 LYS A O 1
ATOM 660 N N . THR A 1 87 ? -20.548 -1.199 18.602 1.00 34.16 87 THR A N 1
ATOM 661 C CA . THR A 1 87 ? -21.737 -0.474 18.189 1.00 34.16 87 THR A CA 1
ATOM 662 C C . THR A 1 87 ? -22.105 -0.766 16.733 1.00 34.16 87 THR A C 1
ATOM 664 O O . THR A 1 87 ? -21.770 -0.019 15.816 1.00 34.16 87 THR A O 1
ATOM 667 N N . SER A 1 88 ? -22.897 -1.824 16.534 1.00 33.53 88 SER A N 1
ATOM 668 C CA . SER A 1 88 ? -24.154 -1.584 15.830 1.00 33.53 88 SER A CA 1
ATOM 669 C C . SER A 1 88 ? -24.675 -0.276 16.401 1.00 33.53 88 SER A C 1
ATOM 671 O O . SER A 1 88 ? -24.832 -0.197 17.623 1.00 33.53 88 SER A O 1
ATOM 673 N N . SER A 1 89 ? -24.727 0.751 15.551 1.00 34.03 89 SER A N 1
ATOM 674 C CA . SER A 1 89 ? -25.444 1.998 15.779 1.00 34.03 89 SER A CA 1
ATOM 675 C C . SER A 1 89 ? -26.438 1.795 16.907 1.00 34.03 89 SER A C 1
ATOM 677 O O . SER A 1 89 ? -27.427 1.082 16.745 1.00 34.03 89 SER A O 1
ATOM 679 N N . VAL A 1 90 ? -26.079 2.309 18.081 1.00 35.06 90 VAL A N 1
ATOM 680 C CA . VAL A 1 90 ? -27.033 2.474 19.158 1.00 35.06 90 VAL A CA 1
ATOM 681 C C . VAL A 1 90 ? -28.038 3.414 18.519 1.00 35.06 90 VAL A C 1
ATOM 683 O O . VAL A 1 90 ? -27.743 4.594 18.329 1.00 35.06 90 VAL A O 1
ATOM 686 N N . ASP A 1 91 ? -29.183 2.868 18.099 1.00 36.59 91 ASP A N 1
ATOM 687 C CA . ASP A 1 91 ? -30.431 3.595 18.262 1.00 36.59 91 ASP A CA 1
ATOM 688 C C . ASP A 1 91 ? -30.285 4.338 19.590 1.00 36.59 91 ASP A C 1
ATOM 690 O O . ASP A 1 91 ? -29.974 3.665 20.577 1.00 36.59 91 ASP A O 1
ATOM 694 N N . PRO A 1 92 ? -30.386 5.674 19.634 1.00 39.66 92 PRO A N 1
ATOM 695 C CA . PRO A 1 92 ? -30.087 6.501 20.809 1.00 39.66 92 PRO A CA 1
ATOM 696 C C . PRO A 1 92 ? -31.016 6.266 22.028 1.00 39.66 92 PRO A C 1
ATOM 698 O O . PRO A 1 92 ? -31.255 7.175 22.808 1.00 39.66 92 PRO A O 1
ATOM 701 N N . ALA A 1 93 ? -31.503 5.040 22.216 1.00 44.41 93 ALA A N 1
ATOM 702 C CA . ALA A 1 93 ? -32.482 4.569 23.175 1.00 44.41 93 ALA A CA 1
ATOM 703 C C . ALA A 1 93 ? -32.000 3.269 23.868 1.00 44.41 93 ALA A C 1
ATOM 705 O O . ALA A 1 93 ? -32.570 2.183 23.705 1.00 44.41 93 ALA A O 1
ATOM 706 N N . ILE A 1 94 ? -30.941 3.347 24.684 1.00 48.59 94 ILE A N 1
ATOM 707 C CA . ILE A 1 94 ? -30.821 2.434 25.837 1.00 48.59 94 ILE A CA 1
ATOM 708 C C . ILE A 1 94 ? -31.371 3.194 27.043 1.00 48.59 94 ILE A C 1
ATOM 710 O O . ILE A 1 94 ? -30.628 3.713 27.865 1.00 48.59 94 ILE A O 1
ATOM 714 N N . ASP A 1 95 ? -32.698 3.264 27.108 1.00 53.59 95 ASP A N 1
ATOM 715 C CA . ASP A 1 95 ? -33.435 4.084 28.077 1.00 53.59 95 ASP A CA 1
ATOM 716 C C . ASP A 1 95 ? -33.604 3.440 29.467 1.00 53.59 95 ASP A C 1
ATOM 718 O O . ASP A 1 95 ? -34.329 3.973 30.299 1.00 53.59 95 ASP A O 1
ATOM 722 N N . SER A 1 96 ? -32.995 2.278 29.757 1.00 58.91 96 SER A N 1
ATOM 723 C CA . SER A 1 96 ? -33.197 1.624 31.062 1.00 58.91 96 SER A CA 1
ATOM 724 C C . SER A 1 96 ? -31.998 0.824 31.576 1.00 58.91 96 SER A C 1
ATOM 726 O O . SER A 1 96 ? -31.378 0.034 30.853 1.00 58.91 96 SER A O 1
ATOM 728 N N . VAL A 1 97 ? -31.754 0.989 32.880 1.00 64.44 97 VAL A N 1
ATOM 729 C CA . VAL A 1 97 ? -30.814 0.246 33.733 1.00 64.44 97 VAL A CA 1
ATOM 730 C C . VAL A 1 97 ? -30.986 -1.274 33.579 1.00 64.44 97 VAL A C 1
ATOM 732 O O . VAL A 1 97 ? -29.989 -1.996 33.549 1.00 64.44 97 VAL A O 1
ATOM 735 N N . ASP A 1 98 ? -32.210 -1.764 33.360 1.00 70.88 98 ASP A N 1
ATOM 736 C CA . ASP A 1 98 ? -32.525 -3.200 33.249 1.00 70.88 98 ASP A CA 1
ATOM 737 C C . ASP A 1 98 ? -31.833 -3.877 32.052 1.00 70.88 98 ASP A C 1
ATOM 739 O O . ASP A 1 98 ? -31.351 -5.018 32.123 1.00 70.88 98 ASP A O 1
ATOM 743 N N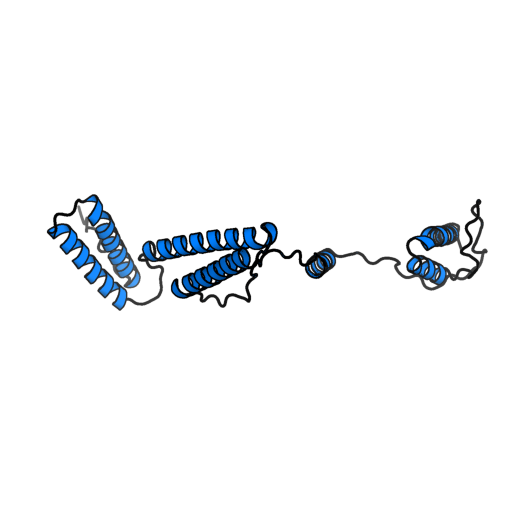 . LYS A 1 99 ? -31.737 -3.159 30.925 1.00 74.69 99 LYS A N 1
ATOM 744 C CA . LYS A 1 99 ? -31.054 -3.659 29.721 1.00 74.69 99 LYS A CA 1
ATOM 745 C C . LYS A 1 99 ? -29.550 -3.779 29.967 1.00 74.69 99 LYS A C 1
ATOM 747 O O . LYS A 1 99 ? -28.922 -4.730 29.494 1.00 74.69 99 LYS A O 1
ATOM 752 N N . MET A 1 100 ? -28.981 -2.855 30.741 1.00 74.38 100 MET A N 1
ATOM 753 C CA . MET A 1 100 ? -27.559 -2.858 31.069 1.00 74.38 100 MET A CA 1
ATOM 754 C C . MET A 1 100 ? -27.209 -3.900 32.148 1.00 74.38 100 MET A C 1
ATOM 756 O O . MET A 1 100 ? -26.175 -4.561 32.032 1.00 74.38 100 MET A O 1
ATOM 760 N N . GLU A 1 101 ? -28.096 -4.164 33.114 1.00 78.25 101 GLU A N 1
ATOM 761 C CA . GLU A 1 101 ? -27.960 -5.288 34.060 1.00 78.25 101 GLU A CA 1
ATOM 762 C C . GLU A 1 101 ? -27.951 -6.642 33.348 1.00 78.25 101 GLU A C 1
ATOM 764 O O . GLU A 1 101 ? -27.099 -7.499 33.611 1.00 78.25 101 GLU A O 1
ATOM 769 N N . THR A 1 102 ? -28.852 -6.810 32.381 1.00 80.62 102 THR A N 1
ATOM 770 C CA . THR A 1 102 ? -28.927 -8.026 31.565 1.00 80.62 102 THR A CA 1
ATOM 771 C C . THR A 1 102 ? -27.648 -8.232 30.745 1.00 80.62 102 THR A C 1
ATOM 773 O O . THR A 1 102 ? -27.165 -9.361 30.618 1.00 80.62 102 THR A O 1
ATOM 776 N N . ALA A 1 103 ? -27.062 -7.156 30.212 1.00 79.06 103 ALA A N 1
ATOM 777 C CA . ALA A 1 103 ? -25.797 -7.210 29.480 1.00 79.06 103 ALA A CA 1
ATOM 778 C C . ALA A 1 103 ? -24.610 -7.588 30.387 1.00 79.06 103 ALA A C 1
ATOM 780 O O . ALA A 1 103 ? -23.789 -8.425 30.005 1.00 79.06 103 ALA A O 1
ATOM 781 N N . VAL A 1 104 ? -24.556 -7.050 31.611 1.00 84.56 104 VAL A N 1
ATOM 782 C CA . VAL A 1 104 ? -23.530 -7.416 32.605 1.00 84.56 104 VAL A CA 1
ATOM 783 C C . VAL A 1 104 ? -23.636 -8.883 33.012 1.00 84.56 104 VAL A C 1
ATOM 785 O O . VAL A 1 104 ? -22.610 -9.557 33.119 1.00 84.56 104 VAL A O 1
ATOM 788 N N . LYS A 1 105 ? -24.855 -9.408 33.183 1.00 83.62 105 LYS A N 1
ATOM 789 C CA . LYS A 1 105 ? -25.071 -10.827 33.501 1.00 83.62 105 LYS A CA 1
ATOM 790 C C . LYS A 1 105 ? -24.562 -11.744 32.384 1.00 83.62 105 LYS A C 1
ATOM 792 O O . LYS A 1 105 ? -23.773 -12.645 32.653 1.00 83.62 105 LYS A O 1
ATOM 797 N N . LYS A 1 106 ? -24.904 -11.440 31.126 1.00 86.19 106 LYS A N 1
ATOM 798 C CA . LYS A 1 106 ? -24.419 -12.189 29.951 1.00 86.19 106 LYS A CA 1
ATOM 799 C C . LYS A 1 106 ? -22.890 -12.193 29.846 1.00 86.19 106 LYS A C 1
ATOM 801 O O . LYS A 1 106 ? -22.298 -13.235 29.576 1.00 86.19 106 LYS A O 1
ATOM 806 N N . GLN A 1 107 ? -22.244 -11.051 30.089 1.00 76.25 107 GLN A N 1
ATOM 807 C CA . GLN A 1 107 ? -20.782 -10.956 30.058 1.00 76.25 107 GLN A CA 1
ATOM 808 C C . GLN A 1 107 ? -20.127 -11.736 31.214 1.00 76.25 107 GLN A C 1
ATOM 810 O O . GLN A 1 107 ? -19.066 -12.332 31.028 1.00 76.25 107 GLN A O 1
ATOM 815 N N . ALA A 1 108 ? -20.749 -11.766 32.397 1.00 82.50 108 ALA A N 1
ATOM 816 C CA . ALA A 1 108 ? -20.253 -12.531 33.542 1.00 82.50 108 ALA A CA 1
ATOM 817 C C . ALA A 1 108 ? -20.315 -14.048 33.299 1.00 82.50 108 ALA A C 1
ATOM 819 O O . ALA A 1 108 ? -19.342 -14.750 33.586 1.00 82.50 108 ALA A O 1
ATOM 820 N N . ASP A 1 109 ? -21.417 -14.538 32.727 1.00 85.94 109 ASP A N 1
ATOM 821 C CA . ASP A 1 109 ? -21.588 -15.953 32.373 1.00 85.94 109 ASP A CA 1
ATOM 822 C C . ASP A 1 109 ? -20.575 -16.382 31.300 1.00 85.94 109 ASP A C 1
ATOM 824 O O . ASP A 1 109 ? -19.975 -17.456 31.381 1.00 85.94 109 ASP A O 1
ATOM 828 N N . LEU A 1 110 ? -20.288 -15.505 30.336 1.00 82.69 110 LEU A N 1
ATOM 829 C CA . LEU A 1 110 ? -19.265 -15.745 29.319 1.00 82.69 110 LEU A CA 1
ATOM 830 C C . LEU A 1 110 ? -17.849 -15.840 29.917 1.00 82.69 110 LEU A C 1
ATOM 832 O O . LEU A 1 110 ? -17.089 -16.745 29.584 1.00 82.69 110 LEU A O 1
ATOM 836 N N . VAL A 1 111 ? -17.498 -14.966 30.866 1.00 84.62 111 VAL A N 1
ATOM 837 C CA . VAL A 1 111 ? -16.221 -15.068 31.599 1.00 84.62 111 VAL A CA 1
ATOM 838 C C . VAL A 1 111 ? -16.136 -16.372 32.397 1.00 84.62 111 VAL A C 1
ATOM 840 O O . VAL A 1 111 ? -15.068 -16.984 32.461 1.00 84.62 111 VAL A O 1
ATOM 843 N N . ARG A 1 112 ? -17.237 -16.796 33.027 1.00 85.50 112 ARG A N 1
ATOM 844 C CA . ARG A 1 112 ? -17.287 -18.023 33.828 1.00 85.50 112 ARG A CA 1
ATOM 845 C C . ARG A 1 112 ? -17.102 -19.266 32.960 1.00 85.50 112 ARG A C 1
ATOM 847 O O . ARG A 1 112 ? -16.213 -20.061 33.246 1.00 85.50 112 ARG A O 1
ATOM 854 N N . THR A 1 113 ? -17.859 -19.370 31.870 1.00 86.31 113 THR A N 1
ATOM 855 C CA . THR A 1 113 ? -17.737 -20.468 30.898 1.00 86.31 113 THR A CA 1
ATOM 856 C C . THR A 1 113 ? -16.350 -20.522 30.254 1.00 86.31 113 THR A C 1
ATOM 858 O O . THR A 1 113 ? -15.806 -21.609 30.101 1.00 86.31 113 THR A O 1
ATOM 861 N N . MET A 1 114 ? -15.714 -19.381 29.953 1.00 82.81 114 MET A N 1
ATOM 862 C CA . MET A 1 114 ? -14.330 -19.361 29.449 1.00 82.81 114 MET A CA 1
ATOM 863 C C . MET A 1 114 ? -13.311 -19.859 30.482 1.00 82.81 114 MET A C 1
ATOM 865 O O . MET A 1 114 ? -12.381 -20.581 30.124 1.00 82.81 114 MET A O 1
ATOM 869 N N . LYS A 1 115 ? -13.477 -19.501 31.761 1.00 82.69 115 LYS A N 1
ATOM 870 C CA . LYS A 1 115 ? -12.601 -19.988 32.839 1.00 82.69 115 LYS A CA 1
ATOM 871 C C . LYS A 1 115 ? -12.792 -21.481 33.109 1.00 82.69 115 LYS A C 1
ATOM 873 O O . LYS A 1 115 ? -11.807 -22.177 33.327 1.00 82.69 115 LYS A O 1
ATOM 878 N N . GLU A 1 116 ? -14.033 -21.963 33.076 1.00 83.38 116 GLU A N 1
ATOM 879 C CA . GLU A 1 116 ? -14.374 -23.383 33.252 1.00 83.38 116 GLU A CA 1
ATOM 880 C C . GLU A 1 116 ? -13.962 -24.226 32.029 1.00 83.38 116 GLU A C 1
ATOM 882 O O . GLU A 1 116 ? -13.531 -25.365 32.184 1.00 83.38 116 GLU A O 1
ATOM 887 N N . GLY A 1 117 ? -14.005 -23.651 30.822 1.00 80.94 117 GLY A N 1
ATOM 888 C CA . GLY A 1 117 ? -13.597 -24.286 29.564 1.00 80.94 117 GLY A CA 1
ATOM 889 C C . GLY A 1 117 ? -12.085 -24.328 29.307 1.00 80.94 117 GLY A C 1
ATOM 890 O O . GLY A 1 117 ? -11.673 -24.715 28.217 1.00 80.94 117 GLY A O 1
ATOM 891 N N . GLY A 1 118 ? -11.253 -23.913 30.270 1.00 80.44 118 GLY A N 1
ATOM 892 C CA . GLY A 1 118 ? -9.791 -23.972 30.157 1.00 80.44 118 GLY A CA 1
ATOM 893 C C . GLY A 1 118 ? -9.175 -22.954 29.190 1.00 80.44 118 GLY A C 1
ATOM 894 O O . GLY A 1 118 ? -8.033 -23.138 28.767 1.00 80.44 118 GLY A O 1
ATOM 895 N N . ALA A 1 119 ? -9.900 -21.885 28.834 1.00 79.38 119 ALA A N 1
ATOM 896 C CA . ALA A 1 119 ? -9.358 -20.809 28.007 1.00 79.38 119 ALA A CA 1
ATOM 897 C C . ALA A 1 119 ? -8.143 -20.161 28.696 1.00 79.38 119 ALA A C 1
ATOM 899 O O . ALA A 1 119 ? -8.121 -19.982 29.920 1.00 79.38 119 ALA A O 1
ATOM 900 N N . SER A 1 120 ? -7.123 -19.792 27.918 1.00 80.56 120 SER A N 1
ATOM 901 C CA . SER A 1 120 ? -5.899 -19.214 28.480 1.00 80.56 120 SER A CA 1
ATOM 902 C C . SER A 1 120 ? -6.174 -17.849 29.124 1.00 80.56 120 SER A C 1
ATOM 904 O O . SER A 1 120 ? -7.141 -17.158 28.791 1.00 80.56 120 SER A O 1
ATOM 906 N N . LYS A 1 121 ? -5.314 -17.433 30.065 1.00 78.12 121 LYS A N 1
ATOM 907 C CA . LYS A 1 121 ? -5.455 -16.143 30.761 1.00 78.12 121 LYS A CA 1
ATOM 908 C C . LYS A 1 121 ? -5.558 -14.973 29.790 1.00 78.12 121 LYS A C 1
ATOM 910 O O . LYS A 1 121 ? -6.395 -14.102 29.985 1.00 78.12 121 LYS A O 1
ATOM 915 N N . ASP A 1 122 ? -4.804 -15.018 28.704 1.00 80.38 122 ASP A N 1
ATOM 916 C CA . ASP A 1 122 ? -4.812 -13.985 27.669 1.00 80.38 122 ASP A CA 1
ATOM 917 C C . ASP A 1 122 ? -6.161 -13.877 26.936 1.00 80.38 122 ASP A C 1
ATOM 919 O O . ASP A 1 122 ? -6.510 -12.804 26.450 1.00 80.38 122 ASP A O 1
ATOM 923 N N . GLN A 1 123 ? -6.955 -14.955 26.910 1.00 76.25 123 GLN A N 1
ATOM 924 C CA . GLN A 1 123 ? -8.283 -14.980 26.293 1.00 76.25 123 GLN A CA 1
ATOM 925 C C . GLN A 1 123 ? -9.375 -14.449 27.232 1.00 76.25 123 GLN A C 1
ATOM 927 O O . GLN A 1 123 ? -10.196 -13.642 26.802 1.00 76.25 123 GLN A O 1
ATOM 932 N N . TRP A 1 124 ? -9.399 -14.843 28.515 1.00 80.38 124 TRP A N 1
ATOM 933 C CA . TRP A 1 124 ? -10.476 -14.428 29.436 1.00 80.38 124 TRP A CA 1
ATOM 934 C C . TRP A 1 124 ? -10.204 -13.109 30.173 1.00 80.38 124 TRP A C 1
ATOM 936 O O . TRP A 1 124 ? -11.151 -12.407 30.547 1.00 80.38 124 TRP A O 1
ATOM 946 N N . GLN A 1 125 ? -8.935 -12.748 30.396 1.00 79.75 125 GLN A N 1
ATOM 947 C CA . GLN A 1 125 ? -8.537 -11.540 31.130 1.00 79.75 125 GLN A CA 1
ATOM 948 C C . GLN A 1 125 ? -9.197 -10.260 30.606 1.00 79.75 125 GLN A C 1
ATOM 950 O O . GLN A 1 125 ? -9.701 -9.481 31.417 1.00 79.75 125 GLN A O 1
ATOM 955 N N . PRO A 1 126 ? -9.267 -10.009 29.293 1.00 81.75 126 PRO A N 1
ATOM 956 C CA . PRO A 1 126 ? -9.909 -8.788 28.846 1.00 81.75 126 PRO A CA 1
ATOM 957 C C . PRO A 1 126 ? -11.435 -8.786 28.958 1.00 81.75 126 PRO A C 1
ATOM 959 O O . PRO A 1 126 ? -12.020 -7.721 29.141 1.00 81.75 126 PRO A O 1
ATOM 962 N N . HIS A 1 127 ? -12.092 -9.947 28.899 1.00 76.38 127 HIS A N 1
ATOM 963 C CA . HIS A 1 127 ? -13.528 -10.029 29.171 1.00 76.38 127 HIS A CA 1
ATOM 964 C C . HIS A 1 127 ? -13.835 -9.652 30.627 1.00 76.38 127 HIS A C 1
ATOM 966 O O . HIS A 1 127 ? -14.856 -9.015 30.890 1.00 76.38 127 HIS A O 1
ATOM 972 N N . VAL A 1 128 ? -12.922 -9.958 31.559 1.00 82.25 128 VAL A N 1
ATOM 973 C CA . VAL A 1 128 ? -12.982 -9.475 32.950 1.00 82.25 128 VAL A CA 1
ATOM 974 C C . VAL A 1 128 ? -12.804 -7.959 33.027 1.00 82.25 128 VAL A C 1
ATOM 976 O O . VAL A 1 128 ? -13.549 -7.311 33.759 1.00 82.25 128 VAL A O 1
ATOM 979 N N . THR A 1 129 ? -11.883 -7.375 32.256 1.00 82.06 129 THR A N 1
ATOM 980 C CA . THR A 1 129 ? -11.711 -5.912 32.194 1.00 82.06 129 THR A CA 1
ATOM 981 C C . THR A 1 129 ? -12.979 -5.217 31.689 1.00 82.06 129 THR A C 1
ATOM 983 O O . THR A 1 129 ? -13.427 -4.249 32.299 1.00 82.06 129 THR A O 1
ATOM 986 N N . VAL A 1 130 ? -13.611 -5.750 30.636 1.00 81.00 130 VAL A N 1
ATOM 987 C CA . VAL A 1 130 ? -14.896 -5.242 30.119 1.00 81.00 130 VAL A CA 1
ATOM 988 C C . VAL A 1 130 ? -16.011 -5.393 31.157 1.00 81.00 130 VAL A C 1
ATOM 990 O O . VAL A 1 130 ? -16.785 -4.465 31.359 1.00 81.00 130 VAL A O 1
ATOM 993 N N . LEU A 1 131 ? -16.080 -6.524 31.868 1.00 81.12 131 LEU A N 1
ATOM 994 C CA . LEU A 1 131 ? -17.071 -6.732 32.928 1.00 81.12 131 LEU A CA 1
ATOM 995 C C . LEU A 1 131 ? -16.940 -5.693 34.054 1.00 81.12 131 LEU A C 1
ATOM 997 O O . LEU A 1 131 ? -17.952 -5.213 34.563 1.00 81.12 131 LEU A O 1
ATOM 1001 N N . LEU A 1 132 ? -15.709 -5.356 34.454 1.00 83.00 132 LEU A N 1
ATOM 1002 C CA . LEU A 1 132 ? -15.451 -4.333 35.469 1.00 83.00 132 LEU A CA 1
ATOM 1003 C C . LEU A 1 132 ? -15.885 -2.945 34.992 1.00 83.00 132 LEU A C 1
ATOM 1005 O O . LEU A 1 132 ? -16.522 -2.221 35.756 1.00 83.00 132 LEU A O 1
ATOM 1009 N N . ASP A 1 133 ? -15.601 -2.598 33.736 1.00 79.69 133 ASP A N 1
ATOM 1010 C CA . ASP A 1 133 ? -16.029 -1.318 33.169 1.00 79.69 133 ASP A CA 1
ATOM 1011 C C . ASP A 1 133 ? -17.558 -1.230 33.045 1.00 79.69 133 ASP A C 1
ATOM 1013 O O . ASP A 1 133 ? -18.152 -0.253 33.489 1.00 79.69 133 ASP A O 1
ATOM 1017 N N . MET A 1 134 ? -18.231 -2.286 32.572 1.00 79.88 134 MET A N 1
ATOM 1018 C CA . MET A 1 134 ? -19.699 -2.315 32.498 1.00 79.88 134 MET A CA 1
ATOM 1019 C C . MET A 1 134 ? -20.358 -2.252 33.884 1.00 79.88 134 MET A C 1
ATOM 1021 O O . MET A 1 134 ? -21.396 -1.615 34.042 1.00 79.88 134 MET A O 1
ATOM 1025 N N . LYS A 1 135 ? -19.761 -2.868 34.914 1.00 81.50 135 LYS A N 1
ATOM 1026 C CA . LYS A 1 135 ? -20.227 -2.721 36.305 1.00 81.50 135 LYS A CA 1
ATOM 1027 C C . LYS A 1 135 ? -20.048 -1.295 36.814 1.00 81.50 135 LYS A C 1
ATOM 1029 O O . LYS A 1 135 ? -20.964 -0.762 37.430 1.00 81.50 135 LYS A O 1
ATOM 1034 N N . LYS A 1 136 ? -18.915 -0.660 36.505 1.00 85.31 136 LYS A N 1
ATOM 1035 C CA . LYS A 1 136 ? -18.667 0.749 36.827 1.00 85.31 136 LYS A CA 1
ATOM 1036 C C . LYS A 1 136 ? -19.655 1.670 36.106 1.00 85.31 136 LYS A C 1
ATOM 1038 O O . LYS A 1 136 ? -20.145 2.616 36.711 1.00 85.31 136 LYS A O 1
ATOM 1043 N N . GLN A 1 137 ? -19.987 1.383 34.847 1.00 74.25 137 GLN A N 1
ATOM 1044 C CA . GLN A 1 137 ? -21.003 2.110 34.081 1.00 74.25 137 GLN A CA 1
ATOM 1045 C C . GLN A 1 137 ? -22.415 1.877 34.626 1.00 74.25 137 GLN A C 1
ATOM 1047 O O . GLN A 1 137 ? -23.182 2.828 34.682 1.00 74.25 137 GLN A O 1
ATOM 1052 N N . LEU A 1 138 ? -22.747 0.668 35.097 1.00 73.44 138 LEU A N 1
ATOM 1053 C CA . LEU A 1 138 ? -24.004 0.403 35.805 1.00 73.44 138 LEU A CA 1
ATOM 1054 C C . LEU A 1 138 ? -24.092 1.145 37.128 1.00 73.44 138 LEU A C 1
ATOM 1056 O O . LEU A 1 138 ? -25.143 1.684 37.440 1.00 73.44 138 LEU A O 1
ATOM 1060 N N . GLU A 1 139 ? -23.025 1.165 37.921 1.00 74.19 139 GLU A N 1
ATOM 1061 C CA . GLU A 1 139 ? -22.995 1.925 39.170 1.00 74.19 139 GLU A CA 1
ATOM 1062 C C . GLU A 1 139 ? -23.081 3.422 38.897 1.00 74.19 139 GLU A C 1
ATOM 1064 O O . GLU A 1 139 ? -23.841 4.109 39.571 1.00 74.19 139 GLU A O 1
ATOM 1069 N N . ALA A 1 140 ? -22.385 3.916 37.872 1.00 72.88 140 ALA A N 1
ATOM 1070 C CA . ALA A 1 140 ? -22.497 5.296 37.426 1.00 72.88 140 ALA A CA 1
ATOM 1071 C C . ALA A 1 140 ? -23.909 5.604 36.918 1.00 72.88 140 ALA A C 1
ATOM 1073 O O . ALA A 1 140 ? -24.457 6.615 37.319 1.00 72.88 140 ALA A O 1
ATOM 1074 N N . MET A 1 141 ? -24.538 4.734 36.120 1.00 66.94 141 MET A N 1
ATOM 1075 C CA . MET A 1 141 ? -25.931 4.889 35.684 1.00 66.94 141 MET A CA 1
ATOM 1076 C C . MET A 1 141 ? -26.905 4.805 36.849 1.00 66.94 141 MET A C 1
ATOM 1078 O O . MET A 1 141 ? -27.831 5.591 36.884 1.00 66.94 141 MET A O 1
ATOM 1082 N N . LYS A 1 142 ? -26.700 3.911 37.821 1.00 71.06 142 LYS A N 1
ATOM 1083 C CA . LYS A 1 142 ? -27.537 3.806 39.023 1.00 71.06 142 LYS A CA 1
ATOM 1084 C C . LYS A 1 142 ? -27.396 5.038 39.907 1.00 71.06 142 LYS A C 1
ATOM 1086 O O . LYS A 1 142 ? -28.391 5.549 40.413 1.00 71.06 142 LYS A O 1
ATOM 1091 N N . GLN A 1 143 ? -26.172 5.537 40.066 1.00 58.72 143 GLN A N 1
ATOM 1092 C CA . GLN A 1 143 ? -25.879 6.788 40.760 1.00 58.72 143 GLN A CA 1
ATOM 1093 C C . GLN A 1 143 ? -26.404 7.993 39.989 1.00 58.72 143 GLN A C 1
ATOM 1095 O O . GLN A 1 143 ? -26.868 8.928 40.626 1.00 58.72 143 GLN A O 1
ATOM 1100 N N . LEU A 1 144 ? -26.383 7.968 38.656 1.00 50.16 144 LEU A N 1
ATOM 1101 C CA . LEU A 1 144 ? -27.014 8.969 37.807 1.00 50.16 144 LEU A CA 1
ATOM 1102 C C . LEU A 1 144 ? -28.529 8.871 37.948 1.00 50.16 144 LEU A C 1
ATOM 1104 O O . LEU A 1 144 ? -29.104 9.860 38.326 1.00 50.16 144 LEU A O 1
ATOM 1108 N N . THR A 1 145 ? -29.184 7.713 37.894 1.00 46.41 145 THR A N 1
ATOM 1109 C CA . THR A 1 145 ? -30.625 7.594 38.197 1.00 46.41 145 THR A CA 1
ATOM 1110 C C . THR A 1 145 ? -30.981 7.989 39.637 1.00 46.41 145 THR A C 1
ATOM 1112 O O . THR A 1 145 ? -32.090 8.450 39.886 1.00 46.41 145 THR A O 1
ATOM 1115 N N . LEU A 1 146 ? -30.046 7.886 40.593 1.00 44.31 146 LEU A N 1
ATOM 1116 C CA . LEU A 1 146 ? -30.209 8.418 41.957 1.00 44.31 146 LEU A CA 1
ATOM 1117 C C . LEU A 1 146 ? -29.957 9.937 42.050 1.00 44.31 146 LEU A C 1
ATOM 1119 O O . LEU A 1 146 ? -30.527 10.600 42.916 1.00 44.31 146 LEU A O 1
ATOM 1123 N N . LYS A 1 147 ? -29.103 10.493 41.183 1.00 39.59 147 LYS A N 1
ATOM 1124 C CA . LYS A 1 147 ? -28.687 11.911 41.134 1.00 39.59 147 LYS A CA 1
ATOM 1125 C C . LYS A 1 147 ? -29.470 12.734 40.094 1.00 39.59 147 LYS A C 1
ATOM 1127 O O . LYS A 1 147 ? -29.464 13.957 40.143 1.00 39.59 147 LYS A O 1
ATOM 1132 N N . GLU A 1 148 ? -30.198 12.047 39.231 1.00 33.47 148 GLU A N 1
ATOM 1133 C CA . GLU A 1 148 ? -31.054 12.479 38.123 1.00 33.47 148 GLU A CA 1
ATOM 1134 C C . GLU A 1 148 ? -32.514 12.107 38.436 1.00 33.47 148 GLU A C 1
ATOM 1136 O O . GLU A 1 148 ? -33.368 12.002 37.572 1.00 33.47 148 GLU A 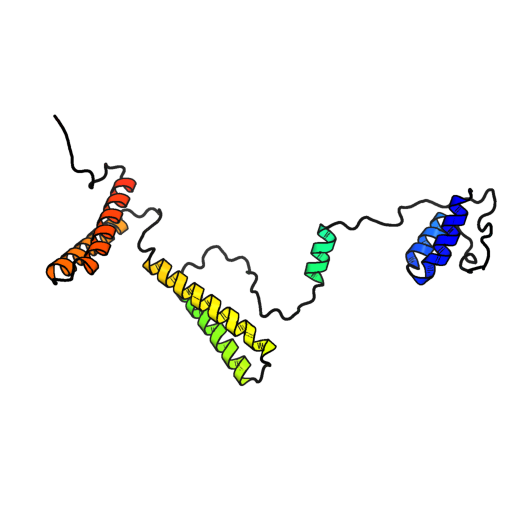O 1
ATOM 1141 N N . ALA A 1 149 ? -32.835 12.056 39.733 1.00 36.75 149 ALA A N 1
ATOM 1142 C CA . ALA A 1 149 ? -34.071 12.635 40.250 1.00 36.75 149 ALA A CA 1
ATOM 1143 C C . ALA A 1 149 ? -33.921 14.174 40.394 1.00 36.75 149 ALA A C 1
ATOM 1145 O O . ALA A 1 149 ? -34.321 14.768 41.396 1.00 36.75 149 ALA A O 1
ATOM 1146 N N . ALA A 1 150 ? -33.278 14.795 39.401 1.00 36.00 150 ALA A N 1
ATOM 1147 C CA . ALA A 1 150 ? -33.143 16.225 39.158 1.00 36.00 150 ALA A CA 1
ATOM 1148 C C . ALA A 1 150 ? -33.371 16.414 37.642 1.00 36.00 150 ALA A C 1
ATOM 1150 O O . ALA A 1 150 ? -32.476 16.105 36.856 1.00 36.00 150 ALA A O 1
ATOM 1151 N N . PRO A 1 151 ? -34.582 16.810 37.214 1.00 42.03 151 PRO A N 1
ATOM 1152 C CA . PRO A 1 151 ? -35.000 16.701 35.822 1.00 42.03 151 PRO A CA 1
ATOM 1153 C C . PRO A 1 151 ? -34.440 17.850 34.973 1.00 42.03 151 PRO A C 1
ATOM 1155 O O . PRO A 1 151 ? -34.518 19.018 35.356 1.00 42.03 151 PRO A O 1
ATOM 1158 N N . SER A 1 152 ? -33.925 17.515 33.789 1.00 36.09 152 SER A N 1
ATOM 1159 C CA . SER A 1 152 ? -33.813 18.433 32.648 1.00 36.09 152 SER A CA 1
ATOM 1160 C C . SER A 1 152 ? -34.996 18.224 31.685 1.00 36.09 152 SER A C 1
ATOM 1162 O O . SER A 1 152 ? -35.695 17.215 31.767 1.00 36.09 152 SER A O 1
ATOM 1164 N N . PRO A 1 153 ? -35.319 19.227 30.852 1.00 48.00 153 PRO A N 1
ATOM 1165 C CA . PRO A 1 153 ? -36.686 19.655 30.596 1.00 48.00 153 PRO A CA 1
ATOM 1166 C C . PRO A 1 153 ? -37.363 18.803 29.523 1.00 48.00 153 PRO A C 1
ATOM 1168 O O . PRO A 1 153 ? -37.040 18.874 28.341 1.00 48.00 153 PRO A O 1
ATOM 1171 N N . SER A 1 154 ? -38.366 18.033 29.925 1.00 42.00 154 SER A N 1
ATOM 1172 C CA . SER A 1 154 ? -39.376 17.487 29.018 1.00 42.00 154 SER A CA 1
ATOM 1173 C C . SER A 1 154 ? -40.733 17.480 29.721 1.00 42.00 154 SER A C 1
ATOM 1175 O O . SER A 1 154 ? -41.168 16.505 30.316 1.00 42.00 154 SER A O 1
ATOM 1177 N N . GLY A 1 155 ? -41.370 18.649 29.705 1.00 53.53 155 GLY A N 1
ATOM 1178 C CA . GLY A 1 155 ? -42.749 18.778 29.235 1.00 53.53 155 GLY A CA 1
ATOM 1179 C C . GLY A 1 155 ? -43.905 18.070 29.947 1.00 53.53 155 GLY A C 1
ATOM 1180 O O . GLY A 1 155 ? -44.924 17.926 29.291 1.00 53.53 155 GLY A O 1
ATOM 1181 N N . ASN A 1 156 ? -43.835 17.688 31.230 1.00 54.84 156 ASN A N 1
ATOM 1182 C CA . ASN A 1 156 ? -45.016 17.196 31.966 1.00 54.84 156 ASN A CA 1
ATOM 1183 C C . ASN A 1 156 ? -45.223 17.931 33.308 1.00 54.84 156 ASN A C 1
ATOM 1185 O O . ASN A 1 156 ? -44.825 17.464 34.372 1.00 54.84 156 ASN A O 1
ATOM 1189 N N . ILE A 1 157 ? -45.890 19.091 33.249 1.00 54.97 157 ILE A N 1
ATOM 1190 C CA . ILE A 1 157 ? -46.307 19.918 34.402 1.00 54.97 157 ILE A CA 1
ATOM 1191 C C . ILE A 1 157 ? -47.087 19.134 35.488 1.00 54.97 157 ILE A C 1
ATOM 1193 O O . ILE A 1 157 ? -46.762 19.323 36.660 1.00 54.97 157 ILE A O 1
ATOM 1197 N N . PRO A 1 158 ? -48.062 18.248 35.175 1.00 63.25 158 PRO A N 1
ATOM 1198 C CA . PRO A 1 158 ? -48.837 17.560 36.218 1.00 63.25 158 PRO A CA 1
ATOM 1199 C C . PRO A 1 158 ? -48.010 16.560 37.044 1.00 63.25 158 PRO A C 1
ATOM 1201 O O . PRO A 1 158 ? -48.209 16.451 38.248 1.00 63.25 158 PRO A O 1
ATOM 1204 N N . ALA A 1 159 ? -47.021 15.894 36.439 1.00 63.97 159 ALA A N 1
ATOM 1205 C CA . ALA A 1 159 ? -46.136 14.971 37.157 1.00 63.97 159 ALA A CA 1
ATOM 1206 C C . ALA A 1 159 ? -45.186 15.707 38.124 1.00 63.97 159 ALA A C 1
ATOM 1208 O O . ALA A 1 159 ? -44.861 15.204 39.197 1.00 63.97 159 ALA A O 1
ATOM 1209 N N . LEU A 1 160 ? -44.767 16.929 37.770 1.00 64.94 160 LEU A N 1
ATOM 1210 C CA . LEU A 1 160 ? -43.962 17.789 38.643 1.00 64.94 160 LEU A CA 1
ATOM 1211 C C . LEU A 1 160 ? -44.748 18.274 39.869 1.00 64.94 160 LEU A C 1
ATOM 1213 O O . LEU A 1 160 ? -44.162 18.415 40.940 1.00 64.94 160 LEU A O 1
ATOM 1217 N N . GLU A 1 161 ? -46.054 18.523 39.735 1.00 71.88 161 GLU A N 1
ATOM 1218 C CA . GLU A 1 161 ? -46.914 18.865 40.877 1.00 71.88 161 GLU A CA 1
ATOM 1219 C C . GLU A 1 161 ? -47.018 17.701 41.862 1.00 71.88 161 GLU A C 1
ATOM 1221 O O . GLU A 1 161 ? -46.814 17.900 43.061 1.00 71.88 161 GLU A O 1
ATOM 1226 N N . GLU A 1 162 ? -47.245 16.487 41.360 1.00 75.69 162 GLU A N 1
ATOM 1227 C CA . GLU A 1 162 ? -47.337 15.278 42.182 1.00 75.69 162 GLU A CA 1
ATOM 1228 C C . GLU A 1 162 ? -46.016 14.989 42.920 1.00 75.69 162 GLU A C 1
ATOM 1230 O O . GLU A 1 162 ? -46.011 14.807 44.142 1.00 75.69 162 GLU A O 1
ATOM 1235 N N . GLU A 1 163 ? -44.875 15.090 42.232 1.00 73.12 163 GLU A N 1
ATOM 1236 C CA . GLU A 1 163 ? -43.546 14.911 42.836 1.00 73.12 163 GLU A CA 1
ATOM 1237 C C . GLU A 1 163 ? -43.251 15.969 43.919 1.00 73.12 163 GLU A C 1
ATOM 1239 O O . GLU A 1 163 ? -42.686 15.654 44.968 1.00 73.12 163 GLU A O 1
ATOM 1244 N N . ILE A 1 164 ? -43.687 17.223 43.735 1.00 77.94 164 ILE A N 1
ATOM 1245 C CA . ILE A 1 164 ? -43.567 18.270 44.766 1.00 77.94 164 ILE A CA 1
ATOM 1246 C C . ILE A 1 164 ? -44.419 17.939 45.996 1.00 77.94 164 ILE A C 1
ATOM 1248 O O . ILE A 1 164 ? -43.982 18.198 47.124 1.00 77.94 164 ILE A O 1
ATOM 1252 N N . THR A 1 165 ? -45.622 17.390 45.808 1.00 75.81 165 THR A N 1
ATOM 1253 C CA . THR A 1 165 ? -46.484 16.990 46.931 1.00 75.81 165 THR A CA 1
ATOM 1254 C C . THR A 1 165 ? -45.882 15.816 47.705 1.00 75.81 165 THR A C 1
ATOM 1256 O O . THR A 1 165 ? -45.699 15.932 48.919 1.00 75.81 165 THR A O 1
ATOM 1259 N N . SER A 1 166 ? -45.434 14.771 47.005 1.00 79.69 166 SER A N 1
ATOM 1260 C CA . SER A 1 166 ? -44.784 13.584 47.580 1.00 79.69 166 SER A CA 1
ATOM 1261 C C . SER A 1 166 ? -43.492 13.936 48.328 1.00 79.69 166 SER A C 1
ATOM 1263 O O . SER A 1 166 ? -43.299 13.583 49.497 1.00 79.69 166 SER A O 1
ATOM 1265 N N . GLN A 1 167 ? -42.627 14.744 47.710 1.00 78.88 167 GLN A N 1
ATOM 1266 C CA . GLN A 1 167 ? -41.381 15.194 48.328 1.00 78.88 167 GLN A CA 1
ATOM 1267 C C . GLN A 1 167 ? -41.641 16.118 49.535 1.00 78.88 167 GLN A C 1
ATOM 1269 O O . GLN A 1 167 ? -40.908 16.081 50.529 1.00 78.88 167 GLN A O 1
ATOM 1274 N N . GLY A 1 168 ? -42.707 16.925 49.491 1.00 80.06 168 GLY A N 1
ATOM 1275 C CA . GLY A 1 168 ? -43.160 17.746 50.613 1.00 80.06 168 GLY A CA 1
ATOM 1276 C C . GLY A 1 168 ? -43.625 16.915 51.810 1.00 80.06 168 GLY A C 1
ATOM 1277 O O . GLY A 1 168 ? -43.249 17.217 52.949 1.00 80.06 168 GLY A O 1
ATOM 1278 N N . GLU A 1 169 ? -44.384 15.847 51.565 1.00 83.25 169 GLU A N 1
ATOM 1279 C CA . GLU A 1 169 ? -44.799 14.892 52.597 1.00 83.25 169 GLU A CA 1
ATOM 1280 C C . GLU A 1 169 ? -43.609 14.147 53.192 1.00 83.25 169 GLU A C 1
ATOM 1282 O O . GLU A 1 169 ? -43.494 14.057 54.415 1.00 83.25 169 GLU A O 1
ATOM 1287 N N . LYS A 1 170 ? -42.662 13.713 52.358 1.00 80.69 170 LYS A N 1
ATOM 1288 C CA . LYS A 1 170 ? -41.433 13.050 52.808 1.00 80.69 170 LYS A CA 1
ATOM 1289 C C . LYS A 1 170 ? -40.605 13.946 53.729 1.00 80.69 170 LYS A C 1
ATOM 1291 O O . LYS A 1 170 ? -40.196 13.520 54.807 1.00 80.69 170 LYS A O 1
ATOM 1296 N N . VAL A 1 171 ? -40.414 15.214 53.364 1.00 81.44 171 VAL A N 1
ATOM 1297 C CA . VAL A 1 171 ? -39.747 16.209 54.221 1.00 81.44 171 VAL A CA 1
ATOM 1298 C C . VAL A 1 171 ? -40.517 16.427 55.527 1.00 81.44 171 VAL A C 1
ATOM 1300 O O . VAL A 1 171 ? -39.900 16.568 56.586 1.00 81.44 171 VAL A O 1
ATOM 1303 N N . ARG A 1 172 ? -41.853 16.460 55.478 1.00 81.31 172 ARG A N 1
ATOM 1304 C CA . ARG A 1 172 ? -42.701 16.628 56.665 1.00 81.31 172 ARG A CA 1
ATOM 1305 C C . ARG A 1 172 ? -42.590 15.422 57.601 1.00 81.31 172 ARG A C 1
ATOM 1307 O O . ARG A 1 172 ? -42.397 15.636 58.796 1.00 81.31 172 ARG A O 1
ATOM 1314 N N . LEU A 1 173 ? -42.608 14.198 57.069 1.00 81.19 173 LEU A N 1
ATOM 1315 C CA . LEU A 1 173 ? -42.381 12.963 57.826 1.00 81.19 173 LEU A CA 1
ATOM 1316 C C . LEU A 1 173 ? -40.977 12.924 58.434 1.00 81.19 173 LEU A C 1
ATOM 1318 O O . LEU A 1 173 ? -40.833 12.619 59.613 1.00 81.19 173 LEU A O 1
ATOM 1322 N N . LEU A 1 174 ? -39.940 13.273 57.666 1.00 81.62 174 LEU A N 1
ATOM 1323 C CA . LEU A 1 174 ? -38.555 13.268 58.150 1.00 81.62 174 LEU A CA 1
ATOM 1324 C C . LEU A 1 174 ? -38.330 14.297 59.265 1.00 81.62 174 LEU A C 1
ATOM 1326 O O . LEU A 1 174 ? -37.618 14.014 60.228 1.00 81.62 174 LEU A O 1
ATOM 1330 N N . LYS A 1 175 ? -38.974 15.468 59.177 1.00 78.56 175 LYS A N 1
ATOM 1331 C CA . LYS A 1 175 ? -38.941 16.484 60.239 1.00 78.56 175 LYS A CA 1
ATOM 1332 C C . LYS A 1 175 ? -39.756 16.082 61.469 1.00 78.56 175 LYS A C 1
ATOM 1334 O O . LYS A 1 175 ? -39.328 16.372 62.581 1.00 78.56 175 LYS A O 1
ATOM 1339 N N . GLN A 1 176 ? -40.903 15.424 61.288 1.00 77.19 176 GLN A N 1
ATOM 1340 C CA . GLN A 1 176 ? -41.731 14.922 62.394 1.00 77.19 176 GLN A CA 1
ATOM 1341 C C . GLN A 1 176 ? -41.098 13.716 63.099 1.00 77.19 176 GLN A C 1
ATOM 1343 O O . GLN A 1 176 ? -41.205 13.600 64.314 1.00 77.19 176 GLN A O 1
ATOM 1348 N N . GLY A 1 177 ? -40.381 12.866 62.362 1.00 75.94 177 GLY A N 1
ATOM 1349 C CA . GLY A 1 177 ? -39.658 11.705 62.886 1.00 75.94 177 GLY A CA 1
ATOM 1350 C C . GLY A 1 177 ? -38.356 12.036 63.622 1.00 75.94 177 GLY A C 1
ATOM 1351 O O . GLY A 1 177 ? -37.586 11.127 63.910 1.00 75.94 177 GLY A O 1
ATOM 1352 N N . GLY A 1 178 ? -38.073 13.318 63.890 1.00 76.12 178 GLY A N 1
ATOM 1353 C CA . GLY A 1 178 ? -36.912 13.753 64.674 1.00 76.12 178 GLY A CA 1
ATOM 1354 C C . GLY A 1 178 ? -35.555 13.505 64.009 1.00 76.12 178 GLY A C 1
ATOM 1355 O O . GLY A 1 178 ? -34.530 13.546 64.689 1.00 76.12 178 GLY A O 1
ATOM 1356 N N . LYS A 1 179 ? -35.522 13.244 62.694 1.00 77.12 179 LYS A N 1
ATOM 1357 C CA . LYS A 1 179 ? -34.274 12.976 61.973 1.00 77.12 179 LYS A CA 1
ATOM 1358 C C . LYS A 1 179 ? -33.340 14.194 62.005 1.00 77.12 179 LYS A C 1
ATOM 1360 O O . LYS A 1 179 ? -33.812 15.336 61.929 1.00 77.12 179 LYS A O 1
ATOM 1365 N N . PRO A 1 180 ? -32.013 13.989 62.084 1.00 75.75 180 PRO A N 1
ATOM 1366 C CA . PRO A 1 180 ? -31.058 15.084 62.154 1.00 75.75 180 PRO A CA 1
ATOM 1367 C C . PRO A 1 180 ? -31.106 15.937 60.884 1.00 75.75 180 PRO A C 1
ATOM 1369 O O . PRO A 1 180 ? -31.359 15.449 59.781 1.00 75.75 180 PRO A O 1
ATOM 1372 N N . LYS A 1 181 ? -30.819 17.235 61.032 1.00 75.06 181 LYS A N 1
ATOM 1373 C CA . LYS A 1 181 ? -30.853 18.215 59.934 1.00 75.06 181 LYS A CA 1
ATOM 1374 C C . LYS A 1 181 ? -30.025 17.798 58.724 1.00 75.06 181 LYS A C 1
ATOM 1376 O O . LYS A 1 181 ? -30.443 18.049 57.605 1.00 75.06 181 LYS A O 1
ATOM 1381 N N . SER A 1 182 ? -28.923 17.088 58.938 1.00 79.06 182 SER A N 1
ATOM 1382 C CA . SER A 1 182 ? -28.091 16.547 57.861 1.00 79.06 182 SER A CA 1
ATOM 1383 C C . SER A 1 182 ? -28.827 15.584 56.918 1.00 79.06 182 SER A C 1
ATOM 1385 O O . SER A 1 182 ? -28.441 15.481 55.759 1.00 79.06 182 SER A O 1
ATOM 1387 N N . GLU A 1 183 ? -29.864 14.885 57.391 1.00 72.88 183 GLU A N 1
ATOM 1388 C CA . GLU A 1 183 ? -30.622 13.913 56.592 1.00 72.88 183 GLU A CA 1
ATOM 1389 C C . GLU A 1 183 ? -31.823 14.547 55.882 1.00 72.88 183 GLU A C 1
ATOM 1391 O O . GLU A 1 183 ? -32.122 14.178 54.750 1.00 72.88 183 GLU A O 1
ATOM 1396 N N . TRP A 1 184 ? -32.509 15.519 56.502 1.00 77.88 184 TRP A N 1
ATOM 1397 C CA . TRP A 1 184 ? -33.680 16.153 55.877 1.00 77.88 184 TRP A CA 1
ATOM 1398 C C . TRP A 1 184 ? -33.353 17.407 55.061 1.00 77.88 184 TRP A C 1
ATOM 1400 O O . TRP A 1 184 ? -34.135 17.776 54.185 1.00 77.88 184 TRP A O 1
ATOM 1410 N N . GLN A 1 185 ? -32.231 18.084 55.328 1.00 77.62 185 GLN A N 1
ATOM 1411 C CA . GLN A 1 185 ? -31.811 19.279 54.590 1.00 77.62 185 GLN A CA 1
ATOM 1412 C C . GLN A 1 185 ? -31.637 19.038 53.079 1.00 77.62 185 GLN A C 1
ATOM 1414 O O . GLN A 1 185 ? -32.211 19.825 52.328 1.00 77.62 185 GLN A O 1
ATOM 1419 N N . PRO A 1 186 ? -30.968 17.964 52.602 1.00 78.19 186 PRO A N 1
ATOM 1420 C CA . PRO A 1 186 ? -30.879 17.712 51.161 1.00 78.19 186 PRO A CA 1
ATOM 1421 C C . PRO A 1 186 ? -32.258 17.494 50.519 1.00 78.19 186 PRO A C 1
ATOM 1423 O O . PRO A 1 186 ? -32.494 17.940 49.399 1.00 78.19 186 PRO A O 1
ATOM 1426 N N . GLU A 1 187 ? -33.204 16.887 51.243 1.00 76.12 187 GLU A N 1
ATOM 1427 C CA . GLU A 1 187 ? -34.568 16.667 50.744 1.00 76.12 187 GLU A CA 1
ATOM 1428 C C . GLU A 1 187 ? -35.386 17.970 50.686 1.00 76.12 187 GLU A C 1
ATOM 1430 O O . GLU A 1 187 ? -36.222 18.137 49.794 1.00 76.12 187 GLU A O 1
ATOM 1435 N N . VAL A 1 188 ? -35.118 18.923 51.591 1.00 80.38 188 VAL A N 1
ATOM 1436 C CA . VAL A 1 188 ? -35.672 20.289 51.541 1.00 80.38 188 VAL A CA 1
ATOM 1437 C C . VAL A 1 188 ? -35.093 21.086 50.378 1.00 80.38 188 VAL A C 1
ATOM 1439 O O . VAL A 1 188 ? -35.847 21.770 49.686 1.00 80.38 188 VAL A O 1
ATOM 1442 N N . ASP A 1 189 ? -33.788 20.994 50.142 1.00 77.44 189 ASP A N 1
ATOM 1443 C CA . ASP A 1 189 ? -33.133 21.702 49.039 1.00 77.44 189 ASP A CA 1
ATOM 1444 C C . ASP A 1 189 ? -33.630 21.163 47.686 1.00 77.44 189 ASP A C 1
ATOM 1446 O O . ASP A 1 189 ? -33.916 21.935 46.766 1.00 77.44 189 ASP A O 1
ATOM 1450 N N . LYS A 1 190 ? -33.871 19.847 47.609 1.00 77.06 190 LYS A N 1
ATOM 1451 C CA . LYS A 1 190 ? -34.533 19.199 46.470 1.00 77.06 190 LYS A CA 1
ATOM 1452 C C . LYS A 1 190 ? -35.968 19.702 46.270 1.00 77.06 190 LYS A C 1
ATOM 1454 O O . LYS A 1 190 ? -36.336 20.059 45.153 1.00 77.06 190 LYS A O 1
ATOM 1459 N N . LEU A 1 191 ? -36.762 19.819 47.340 1.00 79.62 191 LEU A N 1
ATOM 1460 C CA . LEU A 1 191 ? -38.126 20.366 47.279 1.00 79.62 191 LEU A CA 1
ATOM 1461 C C . LEU A 1 191 ? -38.149 21.827 46.786 1.00 79.62 191 LEU A C 1
ATOM 1463 O O . LEU A 1 191 ? -39.044 22.216 46.034 1.00 79.62 191 LEU A O 1
ATOM 1467 N N . LEU A 1 192 ? -37.169 22.640 47.191 1.00 78.31 192 LEU A N 1
ATOM 1468 C CA . LEU A 1 192 ? -37.033 24.028 46.736 1.00 78.31 192 LEU A CA 1
ATOM 1469 C C . LEU A 1 192 ? -36.654 24.110 45.251 1.00 78.31 192 LEU A C 1
ATOM 1471 O O . LEU A 1 192 ? -37.231 24.918 44.522 1.00 78.31 192 LEU A O 1
ATOM 1475 N N . ALA A 1 193 ? -35.746 23.251 44.783 1.00 75.56 193 ALA A N 1
ATOM 1476 C CA . ALA A 1 193 ? -35.381 23.171 43.369 1.00 75.56 193 ALA A CA 1
ATOM 1477 C C . ALA A 1 193 ? -36.563 22.721 42.486 1.00 75.56 193 ALA A C 1
ATOM 1479 O O . ALA A 1 193 ? -36.791 23.299 41.421 1.00 75.56 193 ALA A O 1
ATOM 1480 N N . LEU A 1 194 ? -37.366 21.755 42.947 1.00 74.88 194 LEU A N 1
ATOM 1481 C CA . LEU A 1 194 ? -38.570 21.302 42.238 1.00 74.88 194 LEU A CA 1
ATOM 1482 C C . LEU A 1 194 ? -39.635 22.406 42.144 1.00 74.88 194 LEU A C 1
ATOM 1484 O O . LEU A 1 194 ? -40.186 22.659 41.075 1.00 74.88 194 LEU A O 1
ATOM 1488 N N . LYS A 1 195 ? -39.869 23.159 43.224 1.00 77.12 195 LYS A N 1
ATOM 1489 C CA . LYS A 1 195 ? -40.775 24.321 43.174 1.00 77.12 195 LYS A CA 1
ATOM 1490 C C . LYS A 1 195 ? -40.280 25.419 42.231 1.00 77.12 195 LYS A C 1
ATOM 1492 O O . LYS A 1 195 ? -41.089 26.048 41.553 1.00 77.12 195 LYS A O 1
ATOM 1497 N N . LYS A 1 196 ? -38.964 25.638 42.164 1.00 78.81 196 LYS A N 1
ATOM 1498 C CA . LYS A 1 196 ? -38.353 26.618 41.258 1.00 78.81 196 LYS A CA 1
ATOM 1499 C C . LYS A 1 196 ? -38.488 26.210 39.791 1.00 78.81 196 LYS A C 1
ATOM 1501 O O . LYS A 1 196 ? -38.835 27.045 38.962 1.00 78.81 196 LYS A O 1
ATOM 1506 N N . THR A 1 197 ? -38.253 24.938 39.477 1.00 65.50 197 THR A N 1
ATOM 1507 C CA . THR A 1 197 ? -38.408 24.411 38.111 1.00 65.50 197 THR A CA 1
ATOM 1508 C C . THR A 1 197 ? -39.864 24.455 37.653 1.00 65.50 197 THR A C 1
ATOM 1510 O O . THR A 1 197 ? -40.122 24.865 36.524 1.00 65.50 197 THR A O 1
ATOM 1513 N N . LEU A 1 198 ? -40.827 24.161 38.537 1.00 68.81 198 LEU A N 1
ATOM 1514 C CA . LEU A 1 198 ? -42.250 24.332 38.232 1.00 68.81 198 LEU A CA 1
ATOM 1515 C C . LEU A 1 198 ? -42.615 25.799 37.957 1.00 68.81 198 LEU A C 1
ATOM 1517 O O . LEU A 1 198 ? -43.309 26.077 36.981 1.00 68.81 198 LEU A O 1
ATOM 1521 N N . ALA A 1 199 ? -42.128 26.741 38.770 1.00 68.56 199 ALA A N 1
ATOM 1522 C CA . ALA A 1 199 ? -42.382 28.171 38.567 1.00 68.56 199 ALA A CA 1
ATOM 1523 C C . ALA A 1 199 ? -41.797 28.683 37.238 1.00 68.56 199 ALA A C 1
ATOM 1525 O O . ALA A 1 199 ? -42.474 29.387 36.489 1.00 68.56 199 ALA A O 1
ATOM 1526 N N . GLN A 1 200 ? -40.574 28.257 36.898 1.00 67.75 200 GLN A N 1
ATOM 1527 C CA . GLN A 1 200 ? -39.938 28.567 35.613 1.00 67.75 200 GLN A CA 1
ATOM 1528 C C . GLN A 1 200 ? -40.718 27.995 34.423 1.00 67.75 200 GLN A C 1
ATOM 1530 O O . GLN A 1 200 ? -40.853 28.673 33.408 1.00 67.75 200 GLN A O 1
ATOM 1535 N N . LEU A 1 201 ? -41.265 26.782 34.554 1.00 64.62 201 LEU A N 1
ATOM 1536 C CA . LEU A 1 201 ? -42.077 26.140 33.515 1.00 64.62 201 LEU A CA 1
ATOM 1537 C C . LEU A 1 201 ? -43.457 26.789 33.341 1.00 64.62 201 LEU A C 1
ATOM 1539 O O . LEU A 1 201 ? -43.943 26.868 32.216 1.00 64.62 201 LEU A O 1
ATOM 1543 N N . LYS A 1 202 ? -44.085 27.271 34.421 1.00 63.16 202 LYS A N 1
ATOM 1544 C CA . LYS A 1 202 ? -45.369 27.995 34.359 1.00 63.16 202 LYS A CA 1
ATOM 1545 C C . LYS A 1 202 ? -45.228 29.473 33.971 1.00 63.16 202 LYS A C 1
ATOM 1547 O O . LYS A 1 202 ? -46.238 30.130 33.743 1.00 63.16 202 LYS A O 1
ATOM 1552 N N . GLY A 1 203 ? -44.001 29.992 33.876 1.00 53.19 203 GLY A N 1
ATOM 1553 C CA . GLY A 1 203 ? -43.738 31.399 33.560 1.00 53.19 203 GLY A CA 1
ATOM 1554 C C . GLY A 1 203 ? -44.113 32.372 34.685 1.00 53.19 203 GLY A C 1
ATOM 1555 O O . GLY A 1 203 ? -44.313 33.557 34.426 1.00 53.19 203 GLY A O 1
ATOM 1556 N N . GLU A 1 204 ? -44.215 31.893 35.928 1.00 54.53 204 GLU A N 1
ATOM 1557 C CA . GLU A 1 204 ? -44.648 32.674 37.094 1.00 54.53 204 GLU A CA 1
ATOM 1558 C C . GLU A 1 204 ? -43.437 33.029 37.989 1.00 54.53 204 GLU A C 1
ATOM 1560 O O . GLU A 1 204 ? -42.491 32.237 38.078 1.00 54.53 204 GLU A O 1
ATOM 1565 N N . PRO A 1 205 ? -43.388 34.218 38.631 1.00 52.75 205 PRO A N 1
ATOM 1566 C CA . PRO A 1 205 ? -42.213 34.633 39.395 1.00 52.75 205 PRO A CA 1
ATOM 1567 C C . PRO A 1 205 ? -41.899 33.697 40.572 1.00 52.75 205 PRO A C 1
ATOM 1569 O O . PRO A 1 205 ? -42.777 33.277 41.322 1.00 52.75 205 PRO A O 1
ATOM 1572 N N . ASP A 1 206 ? -40.603 33.415 40.726 1.00 50.75 206 ASP A N 1
ATOM 1573 C CA . ASP A 1 206 ? -40.014 32.449 41.656 1.00 50.75 206 ASP A CA 1
ATOM 1574 C C . ASP A 1 206 ? -40.574 32.578 43.098 1.00 50.75 206 ASP A C 1
ATOM 1576 O O . ASP A 1 206 ? -40.363 33.605 43.757 1.00 50.75 206 ASP A O 1
ATOM 1580 N N . PRO A 1 207 ? -41.239 31.535 43.639 1.00 52.06 207 PRO A N 1
ATOM 1581 C CA . PRO A 1 207 ? -41.842 31.562 44.972 1.00 52.06 207 PRO A CA 1
ATOM 1582 C C . PRO A 1 207 ? -40.811 31.615 46.113 1.00 52.06 207 PRO A C 1
ATOM 1584 O O . PRO A 1 207 ? -41.190 31.779 47.275 1.00 52.06 207 PRO A O 1
ATOM 1587 N N . THR A 1 208 ? -39.512 31.481 45.819 1.00 50.16 208 THR A N 1
ATOM 1588 C CA . THR A 1 208 ? -38.432 31.616 46.813 1.00 50.16 208 THR A CA 1
ATOM 1589 C C . THR A 1 208 ? -37.974 33.061 47.024 1.00 50.16 208 THR A C 1
ATOM 1591 O O . THR A 1 208 ? -37.316 33.364 48.026 1.00 50.16 208 THR A O 1
ATOM 1594 N N . ILE A 1 209 ? -38.385 33.988 46.151 1.00 46.16 209 ILE A N 1
ATOM 1595 C CA . ILE A 1 209 ? -38.125 35.415 46.326 1.00 46.16 209 ILE A CA 1
ATOM 1596 C C . ILE A 1 209 ? -39.145 35.967 47.324 1.00 46.16 209 ILE A C 1
ATOM 1598 O O . ILE A 1 209 ? -40.261 36.361 46.984 1.00 46.16 209 ILE A O 1
ATOM 1602 N N . LYS A 1 210 ? -38.746 36.031 48.599 1.00 39.22 210 LYS A N 1
ATOM 1603 C CA . LYS A 1 210 ? -39.435 36.865 49.589 1.00 39.22 210 LYS A CA 1
ATOM 1604 C C . LYS A 1 210 ? -39.558 38.276 49.010 1.00 39.22 210 LYS A C 1
ATOM 1606 O O . LYS A 1 210 ? -38.541 38.930 48.787 1.00 39.22 210 LYS A O 1
ATOM 1611 N N . LYS A 1 211 ? -40.793 38.753 48.817 1.00 40.44 211 LYS A N 1
ATOM 1612 C CA . LYS A 1 211 ? -41.120 40.173 48.625 1.00 40.44 211 LYS A CA 1
ATOM 1613 C C . LYS A 1 211 ? -40.381 41.005 49.684 1.00 40.44 211 LYS A C 1
ATOM 1615 O O . LYS A 1 211 ? -40.874 41.174 50.794 1.00 40.44 211 LYS A O 1
ATOM 1620 N N . LYS A 1 212 ? -39.216 41.555 49.343 1.00 32.81 212 LYS A N 1
ATOM 1621 C CA . LYS A 1 212 ? -38.669 42.753 49.985 1.00 32.81 212 LYS A CA 1
ATOM 1622 C C . LYS A 1 212 ? -39.117 43.926 49.127 1.00 32.81 212 LYS A C 1
ATOM 1624 O O . LYS A 1 212 ? -38.363 44.452 48.320 1.00 32.81 212 LYS A O 1
ATOM 1629 N N . ASN A 1 213 ? -40.394 44.272 49.257 1.00 31.44 213 ASN A N 1
ATOM 1630 C CA . ASN A 1 213 ? -40.887 45.532 48.738 1.00 31.44 213 ASN A CA 1
ATOM 1631 C C . ASN A 1 213 ? -40.741 46.586 49.841 1.00 31.44 213 ASN A C 1
ATOM 1633 O O . ASN A 1 213 ? -41.328 46.430 50.908 1.00 31.44 213 ASN A O 1
ATOM 1637 N N . LYS A 1 214 ? -40.025 47.662 49.490 1.00 31.72 214 LYS A N 1
ATOM 1638 C CA . LYS A 1 214 ? -40.304 49.055 49.867 1.00 31.72 214 LYS A CA 1
ATOM 1639 C C . LYS A 1 214 ? -40.002 49.476 51.317 1.00 31.72 214 LYS A C 1
ATOM 1641 O O . LYS A 1 214 ? -40.820 49.272 52.208 1.00 31.72 214 LYS A O 1
ATOM 1646 N N . LYS A 1 215 ? -38.925 50.242 51.506 1.00 33.31 215 LYS A N 1
ATOM 1647 C CA . LYS A 1 215 ? -38.991 51.714 51.490 1.00 33.31 215 LYS A CA 1
ATOM 1648 C C . LYS A 1 215 ? -37.599 52.306 51.307 1.00 33.31 215 LYS A C 1
ATOM 1650 O O . LYS A 1 215 ? -36.656 51.715 51.871 1.00 33.31 215 LYS A O 1
#